Protein AF-A0A813RK26-F1 (afdb_monomer_lite)

Structure (mmCIF, N/CA/C/O backbone):
data_AF-A0A813RK26-F1
#
_entry.id   AF-A0A813RK26-F1
#
loop_
_atom_site.group_PDB
_atom_site.id
_atom_site.type_symbol
_atom_site.label_atom_id
_atom_site.label_alt_id
_atom_site.label_comp_id
_atom_site.label_asym_id
_atom_site.label_entity_id
_atom_site.label_seq_id
_atom_site.pdbx_PDB_ins_code
_atom_site.Cartn_x
_atom_site.Cartn_y
_atom_site.Cartn_z
_atom_site.occupancy
_atom_site.B_iso_or_equiv
_atom_site.auth_seq_id
_atom_site.auth_comp_id
_atom_site.auth_asym_id
_atom_site.auth_atom_id
_atom_site.pdbx_PDB_model_num
ATOM 1 N N . MET A 1 1 ? -16.038 -8.944 14.766 1.00 31.52 1 MET A N 1
ATOM 2 C CA . MET A 1 1 ? -15.655 -8.528 13.399 1.00 31.52 1 MET A CA 1
ATOM 3 C C . MET A 1 1 ? -16.054 -9.678 12.498 1.00 31.52 1 MET A C 1
ATOM 5 O O . MET A 1 1 ? -15.417 -10.718 12.547 1.00 31.52 1 MET A O 1
ATOM 9 N N . THR A 1 2 ? -17.188 -9.559 11.818 1.00 26.36 2 THR A N 1
ATOM 10 C CA . THR A 1 2 ? -17.760 -10.656 11.035 1.00 26.36 2 THR A CA 1
ATOM 11 C C . THR A 1 2 ? -17.598 -10.309 9.564 1.00 26.36 2 THR A C 1
ATOM 13 O O . THR A 1 2 ? -18.401 -9.542 9.035 1.00 26.36 2 THR A O 1
ATOM 16 N N . PHE A 1 3 ? -16.588 -10.872 8.901 1.00 33.47 3 PHE A N 1
ATOM 17 C CA . PHE A 1 3 ? -16.803 -11.269 7.511 1.00 33.47 3 PHE A CA 1
ATOM 18 C C . PHE A 1 3 ? -17.619 -12.560 7.629 1.00 33.47 3 PHE A C 1
ATOM 20 O O . PHE A 1 3 ? -17.115 -13.578 8.075 1.00 33.47 3 PHE A O 1
ATOM 27 N N . ALA A 1 4 ? -18.933 -12.501 7.442 1.00 29.55 4 ALA A N 1
ATOM 28 C CA . ALA A 1 4 ? -19.700 -13.739 7.456 1.00 29.55 4 ALA A CA 1
ATOM 29 C C . ALA A 1 4 ? -19.363 -14.418 6.136 1.00 29.55 4 ALA A C 1
ATOM 31 O O . ALA A 1 4 ? -19.763 -13.915 5.090 1.00 29.55 4 ALA A O 1
ATOM 32 N N . ALA A 1 5 ? -18.597 -15.502 6.178 1.00 33.56 5 ALA A N 1
ATOM 33 C CA . ALA A 1 5 ? -18.759 -16.497 5.148 1.00 33.56 5 ALA A CA 1
ATOM 34 C C . ALA A 1 5 ? -20.072 -17.207 5.443 1.00 33.56 5 ALA A C 1
ATOM 36 O O . ALA A 1 5 ? -20.221 -17.917 6.433 1.00 33.56 5 ALA A O 1
ATOM 37 N N . ASP A 1 6 ? -21.008 -17.053 4.531 1.00 32.16 6 ASP A N 1
ATOM 38 C CA . ASP A 1 6 ? -22.053 -18.030 4.250 1.00 32.16 6 ASP A CA 1
ATOM 39 C C . ASP A 1 6 ? -21.476 -19.341 3.662 1.00 32.16 6 ASP A C 1
ATOM 41 O O . ASP A 1 6 ? -22.154 -20.066 2.940 1.00 32.16 6 ASP A O 1
ATOM 45 N N . GLY A 1 7 ? -20.204 -19.650 3.937 1.00 32.50 7 GLY A N 1
ATOM 46 C CA . GLY A 1 7 ? -19.471 -20.739 3.309 1.00 32.50 7 GLY A CA 1
ATOM 47 C C . GLY A 1 7 ? -19.013 -20.463 1.874 1.00 32.50 7 GLY A C 1
ATOM 48 O O . GLY A 1 7 ? -18.400 -21.355 1.300 1.00 32.50 7 GLY A O 1
ATOM 49 N N . ASN A 1 8 ? -19.239 -19.268 1.301 1.00 29.20 8 ASN A N 1
ATOM 50 C CA . ASN A 1 8 ? -18.882 -18.969 -0.094 1.00 29.20 8 ASN A CA 1
ATOM 51 C C . ASN A 1 8 ? -18.084 -17.668 -0.319 1.00 29.20 8 ASN A C 1
ATOM 53 O O . ASN A 1 8 ? -17.950 -17.231 -1.454 1.00 29.20 8 ASN A O 1
ATOM 57 N N . GLY A 1 9 ? -17.466 -17.072 0.706 1.00 32.19 9 GLY A N 1
ATOM 58 C CA . GLY A 1 9 ? -16.297 -16.193 0.514 1.00 32.19 9 GLY A CA 1
ATOM 59 C C . GLY A 1 9 ? -16.506 -14.814 -0.139 1.00 32.19 9 GLY A C 1
ATOM 60 O O . GLY A 1 9 ? -15.515 -14.178 -0.499 1.00 32.19 9 GLY A O 1
ATOM 61 N N . TYR A 1 10 ? -17.736 -14.299 -0.236 1.00 32.38 10 TYR A N 1
ATOM 62 C CA . TYR A 1 10 ? -18.008 -12.918 -0.666 1.00 32.38 10 TYR A CA 1
ATOM 63 C C . TYR A 1 10 ? -19.039 -12.259 0.247 1.00 32.38 10 TYR A C 1
ATOM 65 O O . TYR A 1 10 ? -20.056 -12.852 0.581 1.00 32.38 10 TYR A O 1
ATOM 73 N N . ALA A 1 11 ? -18.821 -10.996 0.617 1.00 32.50 11 ALA A N 1
ATOM 74 C CA . ALA A 1 11 ? -19.862 -10.208 1.264 1.00 32.50 11 ALA A CA 1
ATOM 75 C C . ALA A 1 11 ? -20.820 -9.641 0.204 1.00 32.50 11 ALA A C 1
ATOM 77 O O . ALA A 1 11 ? -20.554 -8.581 -0.361 1.00 32.50 11 ALA A O 1
ATOM 78 N N . LEU A 1 12 ? -21.948 -10.322 -0.008 1.00 31.33 12 LEU A N 1
ATOM 79 C CA . LEU A 1 12 ? -23.211 -9.721 -0.441 1.00 31.33 12 LEU A CA 1
ATOM 80 C C . LEU A 1 12 ? -24.348 -10.245 0.441 1.00 31.33 12 LEU A C 1
ATOM 82 O O . LEU A 1 12 ? -24.265 -11.315 1.034 1.00 31.33 12 LEU A O 1
ATOM 86 N N . THR A 1 13 ? -25.359 -9.405 0.604 1.00 31.84 13 THR A N 1
ATOM 87 C CA . THR A 1 13 ? -26.482 -9.549 1.528 1.00 31.84 13 THR A CA 1
ATOM 88 C C . THR A 1 13 ? -27.460 -10.662 1.131 1.00 31.84 13 THR A C 1
ATOM 90 O O . THR A 1 13 ? -27.362 -11.262 0.065 1.00 31.84 13 THR A O 1
ATOM 93 N N . ASN A 1 14 ? -28.405 -10.919 2.039 1.00 31.31 14 ASN A N 1
ATOM 94 C CA . ASN A 1 14 ? -29.447 -11.956 2.086 1.00 31.31 14 ASN A CA 1
ATOM 95 C C . ASN A 1 14 ? -30.460 -11.993 0.905 1.00 31.31 14 ASN A C 1
ATOM 97 O O . ASN A 1 14 ? -31.591 -12.432 1.081 1.00 31.31 14 ASN A O 1
ATOM 101 N N . ASP A 1 15 ? -30.118 -11.491 -0.279 1.00 28.14 15 ASP A N 1
ATOM 102 C CA . ASP A 1 15 ? -31.062 -11.275 -1.384 1.00 28.14 15 ASP A CA 1
ATOM 103 C C . ASP A 1 15 ? -30.557 -11.711 -2.771 1.00 28.14 15 ASP A C 1
ATOM 105 O O . ASP A 1 15 ? -31.247 -11.523 -3.770 1.00 28.14 15 ASP A O 1
ATOM 109 N N . GLY A 1 16 ? -29.408 -12.390 -2.844 1.00 30.94 16 GLY A N 1
ATOM 110 C CA . GLY A 1 16 ? -29.117 -13.344 -3.921 1.00 30.94 16 GLY A CA 1
ATOM 111 C C . GLY A 1 16 ? -29.056 -12.809 -5.356 1.00 30.94 16 GLY A C 1
ATOM 112 O O . GLY A 1 16 ? -29.183 -13.624 -6.264 1.00 30.94 16 GLY A O 1
ATOM 113 N N . ASN A 1 17 ? -28.883 -11.500 -5.609 1.00 30.41 17 ASN A N 1
ATOM 114 C CA . ASN A 1 17 ? -29.009 -11.030 -6.996 1.00 30.41 17 ASN A CA 1
ATOM 115 C C . ASN A 1 17 ? -28.190 -9.824 -7.488 1.00 30.41 17 ASN A C 1
ATOM 117 O O . ASN A 1 17 ? -28.540 -9.299 -8.541 1.00 30.41 17 ASN A O 1
ATOM 121 N N . GLN A 1 18 ? -27.097 -9.386 -6.843 1.00 35.84 18 GLN A N 1
ATOM 122 C CA . GLN A 1 18 ? -26.212 -8.358 -7.443 1.00 35.84 18 GLN A CA 1
ATOM 123 C C . GLN A 1 18 ? -24.730 -8.519 -7.070 1.00 35.84 18 GLN A C 1
ATOM 125 O O . GLN A 1 18 ? -24.259 -7.943 -6.096 1.00 35.84 18 GLN A O 1
ATOM 130 N N . LEU A 1 19 ? -23.983 -9.261 -7.897 1.00 38.00 19 LEU A N 1
ATOM 131 C CA . LEU A 1 19 ? -22.515 -9.322 -7.902 1.00 38.00 19 LEU A CA 1
ATOM 132 C C . LEU A 1 19 ? -21.926 -7.930 -8.189 1.00 38.00 19 LEU A C 1
ATOM 134 O O . LEU A 1 19 ? -21.977 -7.466 -9.328 1.00 38.00 19 LEU A O 1
ATOM 138 N N . ILE A 1 20 ? -21.324 -7.262 -7.199 1.00 37.88 20 ILE A N 1
ATOM 139 C CA . ILE A 1 20 ? -20.501 -6.079 -7.489 1.00 37.88 20 ILE A CA 1
ATOM 140 C C . ILE A 1 20 ? -19.102 -6.553 -7.886 1.00 37.88 20 ILE A C 1
ATOM 142 O O . ILE A 1 20 ? -18.242 -6.858 -7.063 1.00 37.88 20 ILE A O 1
ATOM 146 N N . ARG A 1 21 ? -18.948 -6.631 -9.204 1.00 34.62 21 ARG A N 1
ATOM 147 C CA . ARG A 1 21 ? -17.736 -6.803 -10.002 1.00 34.62 21 ARG A CA 1
ATOM 148 C C . ARG A 1 21 ? -16.606 -5.856 -9.564 1.00 34.62 21 ARG A C 1
ATOM 150 O O . ARG A 1 21 ? -16.805 -4.646 -9.557 1.00 34.62 21 ARG A O 1
ATOM 157 N N . PHE A 1 22 ? -15.403 -6.394 -9.357 1.00 37.25 22 PHE A N 1
ATOM 158 C CA . PHE A 1 22 ? -14.162 -5.687 -9.690 1.00 37.25 22 PHE A CA 1
ATOM 159 C C . PHE A 1 22 ? -13.435 -6.536 -10.726 1.00 37.25 22 PHE A C 1
ATOM 161 O O . PHE A 1 22 ? -12.927 -7.610 -10.430 1.00 37.25 22 PHE A O 1
ATOM 168 N N . THR A 1 23 ? -13.467 -6.095 -11.976 1.00 31.16 23 THR A N 1
ATOM 169 C CA . THR A 1 23 ? -12.521 -6.558 -12.991 1.00 31.16 23 THR A CA 1
ATOM 170 C C . THR A 1 23 ? -11.892 -5.325 -13.582 1.00 31.16 23 THR A C 1
ATOM 172 O O . THR A 1 23 ? -12.653 -4.476 -14.044 1.00 31.16 23 THR A O 1
ATOM 175 N N . THR A 1 24 ? -10.573 -5.338 -13.734 1.00 36.06 24 THR A N 1
ATOM 176 C CA . THR A 1 24 ? -9.956 -5.001 -15.023 1.00 36.06 24 THR A CA 1
ATOM 177 C C . THR A 1 24 ? -8.677 -5.826 -15.222 1.00 36.06 24 THR A C 1
ATOM 179 O O . THR A 1 24 ? -7.576 -5.353 -14.972 1.00 36.06 24 THR A O 1
ATOM 182 N N . GLY A 1 25 ? -8.859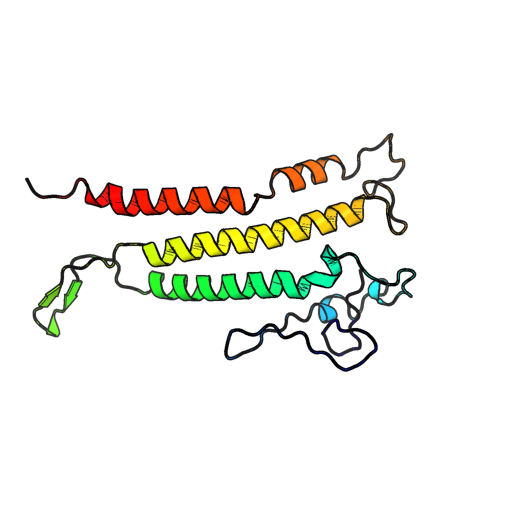 -7.080 -15.657 1.00 42.66 25 GLY A N 1
ATOM 183 C CA . GLY A 1 25 ? -7.837 -8.045 -16.087 1.00 42.66 25 GLY A CA 1
ATOM 184 C C . GLY A 1 25 ? -8.487 -9.404 -16.408 1.00 42.66 25 GLY A C 1
ATOM 185 O O . GLY A 1 25 ? -9.596 -9.657 -15.934 1.00 42.66 25 GLY A O 1
ATOM 186 N N . ASP A 1 26 ? -7.831 -10.266 -17.197 1.00 42.31 26 ASP A N 1
ATOM 187 C CA . ASP A 1 26 ? -8.387 -11.565 -17.644 1.00 42.31 26 ASP A CA 1
ATOM 188 C C . ASP A 1 26 ? -8.695 -12.545 -16.492 1.00 42.31 26 ASP A C 1
ATOM 190 O O . ASP A 1 26 ? -9.480 -13.474 -16.667 1.00 42.31 26 ASP A O 1
ATOM 194 N N . ASN A 1 27 ? -8.135 -12.317 -15.295 1.00 42.47 27 ASN A N 1
ATOM 195 C CA . ASN A 1 27 ? -8.350 -13.148 -14.110 1.00 42.47 27 ASN A CA 1
ATOM 196 C C . ASN A 1 27 ? -8.881 -12.314 -12.929 1.00 42.47 27 ASN A C 1
ATOM 198 O O . ASN A 1 27 ? -8.128 -11.514 -12.368 1.00 42.47 27 ASN A O 1
ATOM 202 N N . PRO A 1 28 ? -10.143 -12.496 -12.495 1.00 49.25 28 PRO A N 1
ATOM 203 C CA . PRO A 1 28 ? -10.650 -11.851 -11.290 1.00 49.25 28 PRO A CA 1
ATOM 204 C C . PRO A 1 28 ? -9.961 -12.446 -10.055 1.00 49.25 28 PRO A C 1
ATOM 206 O O . PRO A 1 28 ? -10.184 -13.606 -9.709 1.00 49.25 28 PRO A O 1
ATOM 209 N N . VAL A 1 29 ? -9.128 -11.660 -9.366 1.00 45.88 29 VAL A N 1
ATOM 210 C CA . VAL A 1 29 ? -8.562 -12.083 -8.079 1.00 45.88 29 VAL A CA 1
ATOM 211 C C . VAL A 1 29 ? -9.511 -11.691 -6.964 1.00 45.88 29 VAL A C 1
ATOM 213 O O . VAL A 1 29 ? -9.707 -10.517 -6.657 1.00 45.88 29 VAL A O 1
ATOM 216 N N . VAL A 1 30 ? -10.079 -12.704 -6.325 1.00 50.06 30 VAL A N 1
ATOM 217 C CA . VAL A 1 30 ? -10.972 -12.522 -5.192 1.00 50.06 30 VAL A CA 1
ATOM 218 C C . VAL A 1 30 ? -10.190 -12.748 -3.917 1.00 50.06 30 VAL A C 1
ATOM 220 O O . VAL A 1 30 ? -9.777 -13.864 -3.602 1.00 50.06 30 VAL A O 1
ATOM 223 N N . THR A 1 31 ? -10.054 -11.689 -3.129 1.00 49.94 31 THR A N 1
ATOM 224 C CA . THR A 1 31 ? -9.568 -11.810 -1.758 1.00 49.94 31 THR A CA 1
ATOM 225 C C . THR A 1 31 ? -10.691 -12.357 -0.877 1.00 49.94 31 THR A C 1
ATOM 227 O O . THR A 1 31 ? -11.557 -11.607 -0.422 1.00 49.94 31 THR A O 1
ATOM 230 N N . ASN A 1 32 ? -10.680 -13.669 -0.620 1.00 56.47 32 ASN A N 1
ATOM 231 C CA . ASN A 1 32 ? -11.597 -14.300 0.330 1.00 56.47 32 ASN A CA 1
ATOM 232 C C . ASN A 1 32 ? -11.177 -13.966 1.771 1.00 56.47 32 ASN A C 1
ATOM 234 O O . ASN A 1 32 ? -10.446 -14.710 2.424 1.00 56.47 32 ASN A O 1
ATOM 238 N N . LEU A 1 33 ? -11.663 -12.832 2.276 1.00 60.72 33 LEU A N 1
ATOM 239 C CA . LEU A 1 33 ? -11.512 -12.460 3.685 1.00 60.72 33 LEU A CA 1
ATOM 240 C C . LEU A 1 33 ? -12.396 -13.302 4.618 1.00 60.72 33 LEU A C 1
ATOM 242 O O . LEU A 1 33 ? -12.148 -13.314 5.821 1.00 60.72 33 LEU A O 1
ATOM 246 N N . GLY A 1 34 ? -13.396 -14.010 4.077 1.00 60.91 34 GLY A N 1
ATOM 247 C CA . GLY A 1 34 ? -14.239 -14.948 4.821 1.00 60.91 34 GLY A CA 1
ATOM 248 C C . GLY A 1 34 ? -13.403 -16.035 5.487 1.00 60.91 34 GLY A C 1
ATOM 249 O O . GLY A 1 34 ? -13.472 -16.183 6.702 1.00 60.91 34 GLY A O 1
ATOM 250 N N . ALA A 1 35 ? -12.473 -16.644 4.743 1.00 62.44 35 ALA A N 1
ATOM 251 C CA . ALA A 1 35 ? -11.585 -17.699 5.244 1.00 62.44 35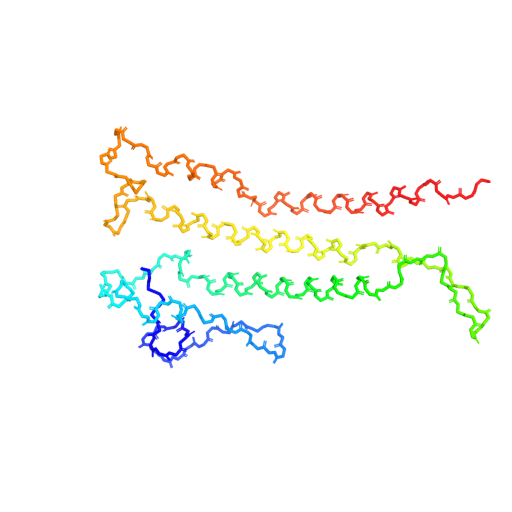 ALA A CA 1
ATOM 252 C C . ALA A 1 35 ? -10.846 -17.342 6.552 1.00 62.44 35 ALA A C 1
ATOM 254 O O . ALA A 1 35 ? -10.568 -18.215 7.374 1.00 62.44 35 ALA A O 1
ATOM 255 N N . LEU A 1 36 ? -10.549 -16.055 6.777 1.00 63.41 36 LEU A N 1
ATOM 256 C CA . LEU A 1 36 ? -9.874 -15.575 7.989 1.00 63.41 36 LEU A CA 1
ATOM 257 C C . LEU A 1 36 ? -10.770 -15.589 9.237 1.00 63.41 36 LEU A C 1
ATOM 259 O O . LEU A 1 36 ? -10.275 -15.493 10.359 1.00 63.41 36 LEU A O 1
ATOM 263 N N . VAL A 1 37 ? -12.084 -15.681 9.062 1.00 68.25 37 VAL A N 1
ATOM 264 C CA . VAL A 1 37 ? -13.079 -15.587 10.135 1.00 68.25 37 VAL A CA 1
ATOM 265 C C . VAL A 1 37 ? -14.136 -16.692 10.100 1.00 68.25 37 VAL A C 1
ATOM 267 O O . VAL A 1 37 ? -14.966 -16.731 11.006 1.00 68.25 37 VAL A O 1
ATOM 270 N N . ASP A 1 38 ? -14.058 -17.633 9.155 1.00 68.06 38 ASP A N 1
ATOM 271 C CA . ASP A 1 38 ? -14.939 -18.811 9.037 1.00 68.06 38 ASP A CA 1
ATOM 272 C C . ASP A 1 38 ? -15.090 -19.597 10.347 1.00 68.06 38 ASP A C 1
ATOM 274 O O . ASP A 1 38 ? -16.132 -20.184 10.622 1.00 68.06 38 ASP A O 1
ATOM 278 N N . ARG A 1 39 ? -14.047 -19.605 11.186 1.00 73.75 39 ARG A N 1
ATOM 279 C CA . ARG A 1 39 ? -14.018 -20.321 12.475 1.00 73.75 39 ARG A CA 1
ATOM 280 C C . ARG A 1 39 ? -14.120 -19.400 13.688 1.00 73.75 39 ARG A C 1
ATOM 282 O O . ARG A 1 39 ? -13.861 -19.822 14.814 1.00 73.75 39 ARG A O 1
ATOM 289 N N . SER A 1 40 ? -14.447 -18.129 13.479 1.00 73.50 40 SER A N 1
ATOM 290 C CA . SER A 1 40 ? -14.498 -17.147 14.555 1.00 73.50 40 SER A CA 1
ATOM 291 C C . SER A 1 40 ? -15.839 -17.208 15.277 1.00 73.50 40 SER A C 1
ATOM 293 O O . SER A 1 40 ? -16.881 -16.827 14.741 1.00 73.50 40 SER A O 1
ATOM 295 N N . SER A 1 41 ? -15.804 -17.609 16.548 1.00 77.31 41 SER A N 1
ATOM 296 C CA . SER A 1 41 ? -16.972 -17.563 17.435 1.00 77.31 41 SER A CA 1
ATOM 297 C C . SER A 1 41 ? -17.519 -16.144 17.607 1.00 77.31 41 SER A C 1
ATOM 299 O O . SER A 1 41 ? -18.716 -15.979 17.802 1.00 77.31 41 SER A O 1
ATOM 301 N N . ILE A 1 42 ? -16.669 -15.119 17.482 1.00 77.56 42 ILE A N 1
ATOM 302 C CA . ILE A 1 42 ? -17.058 -13.701 17.511 1.00 77.56 42 ILE A CA 1
ATOM 303 C C . ILE A 1 42 ? -17.768 -13.315 16.212 1.00 77.56 42 ILE A C 1
ATOM 305 O O . ILE A 1 42 ? -18.703 -12.518 16.228 1.00 77.56 42 ILE A O 1
ATOM 309 N N . ALA A 1 43 ? -17.318 -13.853 15.077 1.00 70.94 43 ALA A N 1
ATOM 310 C CA . ALA A 1 43 ? -17.945 -13.590 13.791 1.00 70.94 43 ALA A CA 1
ATOM 311 C C . ALA A 1 43 ? -19.355 -14.203 13.724 1.00 70.94 43 ALA A C 1
ATOM 313 O O . ALA A 1 43 ? -20.272 -13.554 13.231 1.00 70.94 43 ALA A O 1
ATOM 314 N N . ALA A 1 44 ? -19.534 -15.399 14.290 1.00 72.06 44 ALA A N 1
ATOM 315 C CA . ALA A 1 44 ? -20.798 -16.136 14.302 1.00 72.06 44 ALA A CA 1
ATOM 316 C C . ALA A 1 44 ? -21.883 -15.561 15.241 1.00 72.06 44 ALA A C 1
ATOM 318 O O . ALA A 1 44 ? -23.013 -16.046 15.235 1.00 72.06 44 ALA A O 1
ATOM 319 N N . GLN A 1 45 ? -21.572 -14.551 16.063 1.00 73.94 45 GLN A N 1
ATOM 320 C CA . GLN A 1 45 ? -22.548 -13.948 16.976 1.00 73.94 45 GLN A CA 1
ATOM 321 C C . GLN A 1 45 ? -23.667 -13.214 16.227 1.00 73.94 45 GLN A C 1
ATOM 323 O O . GLN A 1 45 ? -23.444 -12.576 15.195 1.00 73.94 45 GLN A O 1
ATOM 328 N N . GLN A 1 46 ? -24.877 -13.250 16.792 1.00 74.75 46 GLN A N 1
ATOM 329 C CA . GLN A 1 46 ? -26.021 -12.528 16.247 1.00 74.75 46 GLN A CA 1
ATOM 330 C C . GLN A 1 46 ? -25.755 -11.017 16.264 1.00 74.75 46 GLN A C 1
ATOM 332 O O . GLN A 1 46 ? -25.463 -10.423 17.305 1.00 74.75 46 GLN A O 1
ATOM 337 N N . LYS A 1 47 ? -25.860 -10.382 15.093 1.00 70.31 47 LYS A N 1
ATOM 338 C CA . LYS A 1 47 ? -25.637 -8.942 14.959 1.00 70.31 47 LYS A CA 1
ATOM 339 C C . LYS A 1 47 ? -26.806 -8.166 15.567 1.00 70.31 47 LYS A C 1
ATOM 341 O O . LYS A 1 47 ? -27.960 -8.407 15.233 1.00 70.31 47 LYS A O 1
ATOM 346 N N . GLN A 1 48 ? -26.486 -7.185 16.408 1.00 74.88 48 GLN A N 1
ATOM 347 C CA . GLN A 1 48 ? -27.459 -6.201 16.903 1.00 74.88 48 GLN A CA 1
ATOM 348 C C . GLN A 1 48 ? -27.668 -5.033 15.927 1.00 74.88 48 GLN A C 1
ATOM 350 O O . GLN A 1 48 ? -28.665 -4.327 16.007 1.00 74.88 48 GLN A O 1
ATOM 355 N N . GLN A 1 49 ? -26.706 -4.798 15.032 1.00 72.38 49 GLN A N 1
ATOM 356 C CA . GLN A 1 49 ? -26.695 -3.663 14.110 1.00 72.38 49 GLN A CA 1
ATOM 357 C C . GLN A 1 49 ? -27.067 -4.120 12.700 1.00 72.38 49 GLN A C 1
ATOM 359 O O . GLN A 1 49 ? -26.589 -5.158 12.244 1.00 72.38 49 GLN A O 1
ATOM 364 N N . VAL A 1 50 ? -27.870 -3.313 12.002 1.00 73.31 50 VAL A N 1
ATOM 365 C CA . VAL A 1 50 ? -28.345 -3.616 10.640 1.00 73.31 50 VAL A CA 1
ATOM 366 C C . VAL A 1 50 ? -27.196 -3.594 9.627 1.00 73.31 50 VAL A C 1
ATOM 368 O O . VAL A 1 50 ? -27.156 -4.421 8.720 1.00 73.31 50 VAL A O 1
ATOM 371 N N . GLN A 1 51 ? -26.244 -2.667 9.778 1.00 68.69 51 GLN A N 1
ATOM 372 C CA . GLN A 1 51 ? -25.098 -2.531 8.877 1.00 68.69 51 GLN A CA 1
ATOM 373 C C . GLN A 1 51 ? -23.792 -2.280 9.635 1.00 68.69 51 GLN A C 1
ATOM 375 O O . GLN A 1 51 ? -23.757 -1.669 10.708 1.00 68.69 51 GLN A O 1
ATOM 380 N N . ASP A 1 52 ? -22.689 -2.742 9.050 1.00 77.06 52 ASP A N 1
ATOM 381 C CA . ASP A 1 52 ? -21.340 -2.435 9.516 1.00 77.06 52 ASP A CA 1
ATOM 382 C C . ASP A 1 52 ? -20.851 -1.088 8.958 1.00 77.06 52 ASP A C 1
ATOM 384 O O . ASP A 1 52 ? -21.287 -0.679 7.875 1.00 77.06 52 ASP A O 1
ATOM 388 N N . PRO A 1 53 ? -19.948 -0.377 9.666 1.00 77.06 53 PRO A N 1
ATOM 389 C CA . PRO A 1 53 ? -19.428 0.895 9.189 1.00 77.06 53 PRO A CA 1
ATOM 390 C C . PRO A 1 53 ? -18.678 0.704 7.869 1.00 77.06 53 PRO A C 1
ATOM 392 O O . PRO A 1 53 ? -18.088 -0.351 7.618 1.00 77.06 53 PRO A O 1
ATOM 395 N N . TYR A 1 54 ? -18.655 1.752 7.045 1.00 79.69 54 TYR A N 1
ATOM 396 C CA . TYR A 1 54 ? -18.042 1.731 5.713 1.00 79.69 54 TYR A CA 1
ATOM 397 C C . TYR A 1 54 ? -16.615 1.160 5.712 1.00 79.69 54 TYR A C 1
ATOM 399 O O . TYR A 1 54 ? -16.299 0.296 4.902 1.00 79.69 54 TYR A O 1
ATOM 407 N N . SER A 1 55 ? -15.778 1.564 6.673 1.00 82.94 55 SER A N 1
ATOM 408 C CA . SER A 1 55 ? -14.377 1.131 6.780 1.00 82.94 55 SER A CA 1
ATOM 409 C C . SER A 1 55 ? -14.186 -0.381 6.991 1.00 82.94 55 SER A C 1
ATOM 411 O O . SER A 1 55 ? -13.081 -0.885 6.780 1.00 82.94 55 SER A O 1
ATOM 413 N N . PHE A 1 56 ? -15.249 -1.099 7.371 1.00 79.44 56 PHE A N 1
ATOM 414 C CA . PHE A 1 56 ? -15.298 -2.561 7.468 1.00 79.44 56 PHE A CA 1
ATOM 415 C C . PHE A 1 56 ? -16.004 -3.196 6.270 1.00 79.44 56 PHE A C 1
ATOM 417 O O . PHE A 1 56 ? -15.499 -4.159 5.700 1.00 79.44 56 PHE A O 1
ATOM 424 N N . ARG A 1 57 ? -17.158 -2.652 5.866 1.00 77.25 57 ARG A N 1
ATOM 425 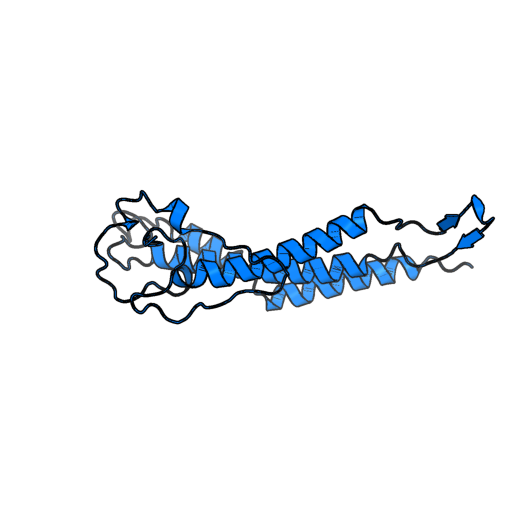C CA . ARG A 1 57 ? -17.952 -3.204 4.757 1.00 77.25 57 ARG A CA 1
ATOM 426 C C . ARG A 1 57 ? -17.233 -3.093 3.415 1.00 77.25 57 ARG A C 1
ATOM 428 O O . ARG A 1 57 ? -17.373 -3.976 2.580 1.00 77.25 57 ARG A O 1
ATOM 435 N N . CYS A 1 58 ? -16.460 -2.025 3.236 1.00 77.31 58 CYS A N 1
ATOM 436 C CA . CYS A 1 58 ? -15.794 -1.700 1.981 1.00 77.31 58 CYS A CA 1
ATOM 437 C C . CYS A 1 58 ? -14.322 -2.138 1.931 1.00 77.31 58 CYS A C 1
ATOM 439 O O . CYS A 1 58 ? -13.567 -1.658 1.088 1.00 77.31 58 CYS A O 1
ATOM 441 N N . ILE A 1 59 ? -13.895 -3.041 2.827 1.00 77.69 59 ILE A N 1
ATOM 442 C CA . ILE A 1 59 ? -12.535 -3.597 2.799 1.00 77.69 59 ILE A CA 1
ATOM 443 C C . ILE A 1 59 ? -12.247 -4.262 1.444 1.00 77.69 59 ILE A C 1
ATOM 445 O O . ILE A 1 59 ? -11.249 -3.867 0.842 1.00 77.69 59 ILE A O 1
ATOM 449 N N . PRO A 1 60 ? -13.084 -5.185 0.919 1.00 73.50 60 PRO A N 1
ATOM 450 C CA . PRO A 1 60 ? -12.804 -5.827 -0.367 1.00 73.50 60 PRO A CA 1
ATOM 451 C C . PRO A 1 60 ? -12.678 -4.828 -1.522 1.00 73.50 60 PRO A C 1
ATOM 453 O O . PRO A 1 60 ? -11.768 -4.944 -2.330 1.00 73.50 60 PRO A O 1
ATOM 456 N N . GLN A 1 61 ? -13.549 -3.817 -1.556 1.00 73.88 61 GLN A N 1
ATOM 457 C CA . GLN A 1 61 ? -13.602 -2.781 -2.587 1.00 73.88 61 GLN A CA 1
ATOM 458 C C . GLN A 1 61 ? -12.306 -1.959 -2.603 1.00 73.88 61 GLN A C 1
ATOM 460 O O . GLN A 1 61 ? -11.672 -1.812 -3.642 1.00 73.88 61 GLN A O 1
ATOM 465 N N . VAL A 1 62 ? -11.897 -1.441 -1.439 1.00 80.56 62 VAL A N 1
ATOM 466 C CA . VAL A 1 62 ? -10.716 -0.572 -1.336 1.00 80.56 62 VAL A CA 1
ATOM 467 C C . VAL A 1 62 ? -9.422 -1.373 -1.480 1.00 80.56 62 VAL A C 1
ATOM 469 O O . VAL A 1 62 ? -8.525 -0.954 -2.199 1.00 80.56 62 VAL A O 1
ATOM 472 N N . HIS A 1 63 ? -9.326 -2.549 -0.853 1.00 82.31 63 HIS A N 1
ATOM 473 C CA . HIS A 1 63 ? -8.102 -3.357 -0.925 1.00 82.31 63 HIS A CA 1
ATOM 474 C C . HIS A 1 63 ? -7.942 -4.024 -2.290 1.00 82.31 63 HIS A C 1
ATOM 476 O O . HIS A 1 63 ? -6.815 -4.160 -2.752 1.00 82.31 63 HIS A O 1
ATOM 482 N N . GLY A 1 64 ? -9.044 -4.410 -2.941 1.00 76.88 64 GLY A N 1
ATOM 483 C CA . GLY A 1 64 ? -9.036 -4.932 -4.306 1.00 76.88 64 GLY A CA 1
ATOM 484 C C . GLY A 1 64 ? -8.493 -3.902 -5.291 1.00 76.88 64 GLY A C 1
ATOM 485 O O . GLY A 1 64 ? -7.504 -4.174 -5.960 1.00 76.88 64 GLY A O 1
ATOM 486 N N . ALA A 1 65 ? -9.043 -2.683 -5.285 1.00 79.31 65 ALA A N 1
ATOM 487 C CA . ALA A 1 65 ? -8.552 -1.608 -6.146 1.00 79.31 65 ALA A CA 1
ATOM 488 C C . ALA A 1 65 ? -7.063 -1.288 -5.904 1.00 79.31 65 ALA A C 1
ATOM 490 O O . ALA A 1 65 ? -6.295 -1.173 -6.855 1.00 79.31 65 ALA A O 1
ATOM 491 N N . SER A 1 66 ? -6.618 -1.197 -4.643 1.00 85.31 66 SER A N 1
ATOM 492 C CA . SER A 1 66 ? -5.196 -0.967 -4.339 1.00 85.31 66 SER A CA 1
ATOM 493 C C . SER A 1 66 ? -4.296 -2.134 -4.762 1.00 85.31 66 SER A C 1
ATOM 495 O O . SER A 1 66 ? -3.152 -1.910 -5.158 1.00 85.31 66 SER A O 1
ATOM 497 N N . LYS A 1 67 ? -4.792 -3.375 -4.692 1.00 82.75 67 LYS A N 1
ATOM 498 C CA . LYS A 1 67 ? -4.071 -4.563 -5.159 1.00 82.75 67 LYS A CA 1
ATOM 499 C C . LYS A 1 67 ? -3.899 -4.549 -6.678 1.00 82.75 67 LYS A C 1
ATOM 501 O O . LYS A 1 67 ? -2.805 -4.853 -7.141 1.00 82.75 67 LYS A O 1
ATOM 506 N N . ASP A 1 68 ? -4.922 -4.152 -7.431 1.00 81.62 68 ASP A N 1
ATOM 507 C CA . ASP A 1 68 ? -4.833 -4.037 -8.893 1.00 81.62 68 ASP A CA 1
ATOM 508 C C . ASP A 1 68 ? -3.754 -3.023 -9.300 1.00 81.62 68 ASP A C 1
ATOM 510 O O . ASP A 1 68 ? -2.933 -3.290 -10.181 1.00 81.62 68 ASP A O 1
ATOM 514 N N . VAL A 1 69 ? -3.697 -1.880 -8.603 1.00 87.19 69 VAL A N 1
ATOM 515 C CA . VAL A 1 69 ? -2.618 -0.900 -8.788 1.00 87.19 69 VAL A CA 1
ATOM 516 C C . VAL A 1 69 ? -1.266 -1.532 -8.480 1.00 87.19 69 VAL A C 1
ATOM 5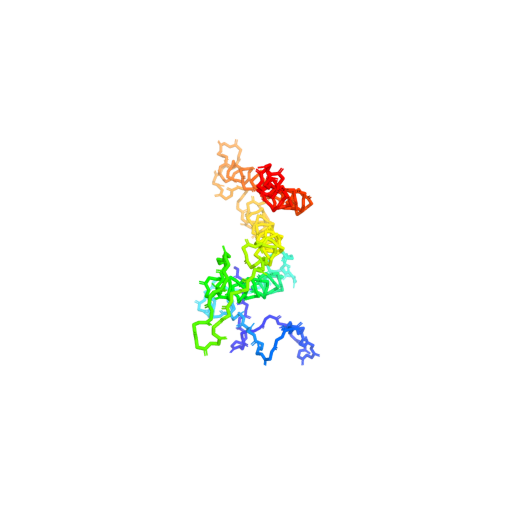18 O O . VAL A 1 69 ? -0.357 -1.451 -9.300 1.00 87.19 69 VAL A O 1
ATOM 521 N N . PHE A 1 70 ? -1.124 -2.206 -7.339 1.00 88.38 70 PHE A N 1
ATOM 522 C CA . PHE A 1 70 ? 0.126 -2.870 -6.977 1.00 88.38 70 PHE A CA 1
ATOM 523 C C . PHE A 1 70 ? 0.589 -3.880 -8.040 1.00 88.38 70 PHE A C 1
ATOM 525 O O . PHE A 1 70 ? 1.757 -3.866 -8.417 1.00 88.38 70 PHE A O 1
ATOM 532 N N . GLU A 1 71 ? -0.306 -4.722 -8.561 1.00 87.81 71 GLU A N 1
ATOM 533 C CA . GLU A 1 71 ? 0.023 -5.704 -9.602 1.00 87.81 71 GLU A CA 1
ATOM 534 C C . GLU A 1 71 ? 0.434 -5.032 -10.916 1.00 87.81 71 GLU A C 1
ATOM 536 O O . GLU A 1 71 ? 1.389 -5.462 -11.567 1.00 87.81 71 GLU A O 1
ATOM 541 N N . ASN A 1 72 ? -0.238 -3.946 -11.299 1.00 89.19 72 ASN A N 1
ATOM 542 C CA . ASN A 1 72 ? 0.150 -3.151 -12.458 1.00 89.19 72 ASN A CA 1
ATOM 543 C C . ASN A 1 72 ? 1.562 -2.558 -12.297 1.00 89.19 72 ASN A C 1
ATOM 545 O O . ASN A 1 72 ? 2.399 -2.728 -13.187 1.00 89.19 72 ASN A O 1
ATOM 549 N N . VAL A 1 73 ? 1.848 -1.937 -11.151 1.00 93.06 73 VAL A N 1
ATOM 550 C CA . VAL A 1 73 ? 3.162 -1.348 -10.856 1.00 93.06 73 VAL A CA 1
ATOM 551 C C . VAL A 1 73 ? 4.244 -2.418 -10.778 1.00 93.06 73 VAL A C 1
ATOM 553 O O . VAL A 1 73 ? 5.319 -2.228 -11.341 1.00 93.06 73 VAL A O 1
ATOM 556 N N . LEU A 1 74 ? 3.957 -3.570 -10.169 1.00 94.88 74 LEU A N 1
ATOM 557 C CA . LEU A 1 74 ? 4.871 -4.710 -10.127 1.00 94.88 74 LEU A CA 1
ATOM 558 C C . LEU A 1 74 ? 5.233 -5.183 -11.538 1.00 94.88 74 LEU A C 1
ATOM 560 O O . LEU A 1 74 ? 6.404 -5.410 -11.825 1.00 94.88 74 LEU A O 1
ATOM 564 N N . ASN A 1 75 ? 4.257 -5.283 -12.441 1.00 94.94 75 ASN A N 1
ATOM 565 C CA . ASN A 1 75 ? 4.514 -5.672 -13.826 1.00 94.94 75 ASN A CA 1
ATOM 566 C C . ASN A 1 75 ? 5.403 -4.663 -14.565 1.00 94.94 75 ASN A C 1
ATOM 568 O O . ASN A 1 75 ? 6.232 -5.064 -15.376 1.00 94.94 75 ASN A O 1
ATOM 572 N N . VAL A 1 76 ? 5.240 -3.361 -14.320 1.00 93.50 76 VAL A N 1
ATOM 573 C CA . VAL A 1 76 ? 6.129 -2.338 -14.897 1.00 93.50 76 VAL A CA 1
ATOM 574 C C . VAL A 1 76 ? 7.519 -2.430 -14.288 1.00 93.50 76 VAL A C 1
ATOM 576 O O . VAL A 1 76 ? 8.495 -2.495 -15.026 1.00 93.50 76 VAL A O 1
ATOM 579 N N . PHE A 1 77 ? 7.612 -2.551 -12.967 1.00 93.62 77 PHE A N 1
ATOM 580 C CA . PHE A 1 77 ? 8.879 -2.712 -12.263 1.00 93.62 77 PHE A CA 1
ATOM 581 C C . PHE A 1 77 ? 9.671 -3.927 -12.764 1.00 93.62 77 PHE A C 1
ATOM 583 O O . PHE A 1 77 ? 10.863 -3.825 -13.036 1.00 93.62 77 PHE A O 1
ATOM 590 N N . LEU A 1 78 ? 8.998 -5.066 -12.951 1.00 96.50 78 LEU A N 1
ATOM 591 C CA . LEU A 1 78 ? 9.603 -6.285 -13.486 1.00 96.50 78 LEU A CA 1
ATOM 592 C C . LEU A 1 78 ? 10.048 -6.141 -14.944 1.00 96.50 78 LEU A C 1
ATOM 594 O O . LEU A 1 78 ? 11.014 -6.785 -15.335 1.00 96.50 78 LEU A O 1
ATOM 598 N N . ARG A 1 79 ? 9.381 -5.324 -15.764 1.00 94.81 79 ARG A N 1
ATOM 599 C CA . ARG A 1 79 ? 9.860 -5.045 -17.127 1.00 94.81 79 ARG A CA 1
ATOM 600 C C . ARG A 1 79 ? 11.107 -4.173 -17.101 1.00 94.81 79 ARG A C 1
ATOM 602 O O . ARG A 1 79 ? 12.072 -4.495 -17.778 1.00 94.81 79 ARG A O 1
ATOM 609 N N . GLU A 1 80 ? 11.095 -3.127 -16.284 1.00 93.56 80 GLU A N 1
ATOM 610 C CA . GLU A 1 80 ? 12.181 -2.148 -16.206 1.00 93.56 80 GLU A CA 1
ATOM 611 C C . GLU A 1 80 ? 13.458 -2.743 -15.606 1.00 93.56 80 GLU A C 1
ATOM 613 O O . GLU A 1 80 ? 14.540 -2.517 -16.129 1.00 93.56 80 GLU A O 1
ATOM 618 N N . ILE A 1 81 ? 13.361 -3.587 -14.572 1.00 93.50 81 ILE A N 1
ATOM 619 C CA . ILE A 1 81 ? 14.547 -4.258 -14.008 1.00 93.50 81 ILE A CA 1
ATOM 620 C C . ILE A 1 81 ? 15.192 -5.258 -14.985 1.00 93.50 81 ILE A C 1
ATOM 622 O O . ILE A 1 81 ? 16.350 -5.626 -14.815 1.00 93.50 81 ILE A O 1
ATOM 626 N N . ASN A 1 82 ? 14.440 -5.711 -15.993 1.00 95.25 82 ASN A N 1
ATOM 627 C CA . ASN A 1 82 ? 14.907 -6.627 -17.032 1.00 95.25 82 ASN A CA 1
ATOM 628 C C . ASN A 1 82 ? 15.152 -5.919 -18.380 1.00 95.25 82 ASN A C 1
ATOM 630 O O . ASN A 1 82 ? 15.392 -6.601 -19.378 1.00 95.25 82 ASN A O 1
ATOM 634 N N . SER A 1 83 ? 15.062 -4.586 -18.448 1.00 91.81 83 SER A N 1
ATOM 635 C CA . SER A 1 83 ? 15.308 -3.827 -19.676 1.00 91.81 83 SER A CA 1
ATOM 636 C C . SER A 1 83 ? 16.773 -3.391 -19.785 1.00 91.81 83 SER A C 1
ATOM 638 O O . SER A 1 83 ? 17.513 -3.337 -18.802 1.00 91.81 83 SER A O 1
ATOM 640 N N . VAL A 1 84 ? 17.214 -3.088 -21.009 1.00 90.12 84 VAL A N 1
ATOM 641 C CA . VAL A 1 84 ? 18.518 -2.457 -21.242 1.00 90.12 84 VAL A CA 1
ATOM 642 C C . VAL A 1 84 ? 18.337 -0.949 -21.112 1.00 90.12 84 VAL A C 1
ATOM 644 O O . VAL A 1 84 ? 17.861 -0.295 -22.043 1.00 90.12 84 VAL A O 1
ATOM 647 N N . THR A 1 85 ? 18.695 -0.412 -19.946 1.00 86.06 85 THR A N 1
ATOM 648 C CA . THR A 1 85 ? 18.603 1.023 -19.626 1.00 86.06 85 THR A CA 1
ATOM 649 C C . THR A 1 85 ? 19.895 1.793 -19.905 1.00 86.06 85 THR A C 1
ATOM 651 O O . THR A 1 85 ? 19.964 2.981 -19.608 1.00 86.06 85 THR A O 1
ATOM 654 N N . ASP A 1 86 ? 20.932 1.131 -20.419 1.00 83.94 86 ASP A N 1
ATOM 655 C CA . ASP A 1 86 ? 22.211 1.763 -20.755 1.00 83.94 86 ASP A CA 1
ATOM 656 C C . ASP A 1 86 ? 22.127 2.544 -22.081 1.00 83.94 86 ASP A C 1
ATOM 658 O O . ASP A 1 86 ? 21.150 2.444 -22.832 1.00 83.94 86 ASP A O 1
ATOM 662 N N . ASN A 1 87 ? 23.143 3.358 -22.359 1.00 85.44 87 ASN A N 1
ATOM 663 C CA . ASN A 1 87 ? 23.288 4.088 -23.609 1.00 85.44 87 ASN A CA 1
ATOM 664 C C . ASN A 1 87 ? 24.775 4.386 -23.910 1.00 85.44 87 ASN A C 1
ATOM 666 O O . ASN A 1 87 ? 25.441 4.986 -23.063 1.00 85.44 87 ASN A O 1
ATOM 670 N N . PRO A 1 88 ? 25.297 4.078 -25.119 1.00 89.00 88 PRO A N 1
ATOM 671 C CA . PRO A 1 88 ? 24.598 3.540 -26.289 1.00 89.00 88 PRO A CA 1
ATOM 672 C C . PRO A 1 88 ? 24.381 2.024 -26.236 1.00 89.00 88 PRO A C 1
ATOM 674 O O . PRO A 1 88 ? 25.151 1.287 -25.626 1.00 89.00 88 PRO A O 1
ATOM 677 N N . ASN A 1 89 ? 23.363 1.551 -26.951 1.00 89.31 89 ASN A N 1
ATOM 678 C CA . ASN A 1 89 ? 23.126 0.126 -27.155 1.00 89.31 89 ASN A CA 1
ATOM 679 C C . ASN A 1 89 ? 23.995 -0.394 -28.304 1.00 89.31 89 ASN A C 1
ATOM 681 O O . ASN A 1 89 ? 24.026 0.201 -29.383 1.00 89.31 89 ASN A O 1
ATOM 685 N N . ILE A 1 90 ? 24.678 -1.515 -28.078 1.00 91.38 90 ILE A N 1
ATOM 686 C CA . ILE A 1 90 ? 25.571 -2.151 -29.052 1.00 91.38 90 ILE A CA 1
ATOM 687 C C . ILE A 1 90 ? 24.913 -3.444 -29.545 1.00 91.38 90 ILE A C 1
ATOM 689 O O . ILE A 1 90 ? 24.558 -4.296 -28.731 1.00 91.38 90 ILE A O 1
ATOM 693 N N . PHE A 1 91 ? 24.793 -3.603 -30.864 1.00 92.69 91 PHE A N 1
ATOM 694 C CA . PHE A 1 91 ? 24.267 -4.793 -31.541 1.00 92.69 91 PHE A CA 1
ATOM 695 C C . PHE A 1 91 ? 25.367 -5.395 -32.435 1.00 92.69 91 PHE A C 1
ATOM 697 O O . PHE A 1 91 ? 25.467 -5.043 -33.612 1.00 92.69 91 PHE A O 1
ATOM 704 N N . PRO A 1 92 ? 26.235 -6.272 -31.888 1.00 91.38 92 PRO A N 1
ATOM 705 C CA . PRO A 1 92 ? 27.435 -6.749 -32.583 1.00 91.38 92 PRO A CA 1
ATOM 706 C C . PRO A 1 92 ? 27.144 -7.542 -33.858 1.00 91.38 92 PRO A C 1
ATOM 708 O O . PRO A 1 92 ? 27.863 -7.398 -34.841 1.00 91.38 92 PRO A O 1
ATOM 711 N N . ASP A 1 93 ? 26.077 -8.347 -33.853 1.00 95.19 93 ASP A N 1
ATOM 712 C CA . ASP A 1 93 ? 25.684 -9.176 -35.001 1.00 95.19 93 ASP A CA 1
ATOM 713 C C . ASP A 1 93 ? 25.203 -8.336 -36.199 1.00 95.19 93 ASP A C 1
ATOM 715 O O . ASP A 1 93 ? 25.192 -8.814 -37.334 1.00 95.19 93 ASP A O 1
ATOM 719 N N . GLU A 1 94 ? 24.828 -7.079 -35.949 1.00 94.75 94 GLU A N 1
ATOM 720 C CA . GLU A 1 94 ? 24.340 -6.120 -36.944 1.00 94.75 94 GLU A CA 1
ATOM 721 C C . GLU A 1 94 ? 25.372 -5.021 -37.265 1.00 94.75 94 GLU A C 1
ATOM 723 O O . GLU A 1 94 ? 25.077 -4.139 -38.069 1.00 94.75 94 GLU A O 1
ATOM 728 N N . ASP A 1 95 ? 26.563 -5.055 -36.643 1.00 92.75 95 ASP A N 1
ATOM 729 C CA . ASP A 1 95 ? 27.576 -3.982 -36.687 1.00 92.75 95 ASP A CA 1
ATOM 730 C C . ASP A 1 95 ? 26.969 -2.585 -36.416 1.00 92.75 95 ASP A C 1
ATOM 732 O O . ASP A 1 95 ? 27.275 -1.589 -37.076 1.00 92.75 95 ASP A O 1
ATOM 736 N N . LEU A 1 96 ? 26.037 -2.521 -35.453 1.00 94.12 96 LEU A N 1
ATOM 737 C CA . LEU A 1 96 ? 25.192 -1.353 -35.200 1.00 94.12 96 LEU A CA 1
ATOM 738 C C . LEU A 1 96 ? 25.354 -0.825 -33.768 1.00 94.12 96 LEU A C 1
ATOM 740 O O . LEU A 1 96 ? 25.289 -1.568 -32.788 1.00 94.12 96 LEU A O 1
ATOM 744 N N . ILE A 1 97 ? 25.490 0.498 -33.645 1.00 92.19 97 ILE A N 1
ATOM 745 C CA . ILE A 1 97 ? 25.473 1.229 -32.372 1.00 92.19 97 ILE A CA 1
ATOM 746 C C . ILE A 1 97 ? 24.301 2.210 -32.398 1.00 92.19 97 ILE A C 1
ATOM 748 O O . ILE A 1 97 ? 24.229 3.077 -33.270 1.00 92.19 97 ILE A O 1
ATOM 752 N N . VAL A 1 98 ? 23.389 2.091 -31.433 1.00 91.25 98 VAL A N 1
ATOM 753 C CA . VAL A 1 98 ? 22.187 2.927 -31.331 1.00 91.25 98 VAL A CA 1
ATOM 754 C C . VAL A 1 98 ? 22.257 3.786 -30.075 1.00 91.25 98 VAL A C 1
ATOM 756 O O . VAL A 1 98 ? 22.300 3.269 -28.961 1.00 91.25 98 VAL A O 1
ATOM 759 N N . SER A 1 99 ? 22.211 5.107 -30.255 1.00 90.88 99 SER A N 1
ATOM 760 C CA . SER A 1 99 ? 21.982 6.048 -29.156 1.00 90.88 99 SER A CA 1
ATOM 761 C C . SER A 1 99 ? 20.479 6.234 -28.942 1.00 90.88 99 SER A C 1
ATOM 763 O O . SER A 1 99 ? 19.740 6.486 -29.896 1.00 90.88 99 SER A O 1
ATOM 765 N N . GLY A 1 100 ? 20.021 6.098 -27.702 1.00 87.06 100 GLY A N 1
ATOM 766 C CA . GLY A 1 100 ? 18.617 6.179 -27.312 1.00 87.06 100 GLY A CA 1
ATOM 767 C C . GLY A 1 100 ? 18.422 6.787 -25.922 1.00 87.06 100 GLY A C 1
ATOM 768 O O . GLY A 1 100 ? 19.353 7.297 -25.306 1.00 87.06 100 GLY A O 1
ATOM 769 N N . GLY A 1 101 ? 17.181 6.748 -25.435 1.00 88.12 101 GLY A N 1
ATOM 770 C CA . GLY A 1 101 ? 16.768 7.345 -24.158 1.00 88.12 101 GLY A CA 1
ATOM 771 C C . GLY A 1 101 ? 16.351 6.331 -23.091 1.00 88.12 101 GLY A C 1
ATOM 772 O O . GLY A 1 101 ? 15.610 6.694 -22.182 1.00 88.12 101 GLY A O 1
ATOM 773 N N . ASN A 1 102 ? 16.770 5.065 -23.204 1.00 86.25 102 ASN A N 1
ATOM 774 C CA . ASN A 1 102 ? 16.298 3.979 -22.331 1.00 86.25 102 ASN A CA 1
ATOM 775 C C . ASN A 1 102 ? 16.666 4.168 -20.849 1.00 86.25 102 ASN A C 1
ATOM 777 O O . ASN A 1 102 ? 16.063 3.542 -19.985 1.00 86.25 102 ASN A O 1
ATOM 781 N N . PHE A 1 103 ? 17.618 5.051 -20.544 1.00 85.56 103 PHE A N 1
ATOM 782 C CA . PHE A 1 103 ? 17.965 5.444 -19.177 1.00 85.56 103 PHE A CA 1
ATOM 783 C C . PHE A 1 103 ? 16.877 6.290 -18.488 1.00 85.56 103 PHE A C 1
ATOM 785 O O . PHE A 1 103 ? 16.953 6.537 -17.283 1.00 85.56 103 PHE A O 1
ATOM 792 N N . HIS A 1 104 ? 15.872 6.780 -19.222 1.00 87.44 104 HIS A N 1
ATOM 793 C CA . HIS A 1 104 ? 14.843 7.646 -18.659 1.00 87.44 104 HIS A CA 1
ATOM 794 C C . HIS A 1 104 ? 13.786 6.848 -17.879 1.00 87.44 104 HIS A C 1
ATOM 796 O O . HIS A 1 104 ? 12.871 6.260 -18.448 1.00 87.44 104 HIS A O 1
ATOM 802 N N . GLY A 1 105 ? 13.812 6.950 -16.548 1.00 87.06 105 GLY A N 1
ATOM 803 C CA . GLY A 1 105 ? 12.902 6.236 -15.637 1.00 87.06 105 GLY A CA 1
ATOM 804 C C . GLY A 1 105 ? 11.452 6.747 -15.567 1.00 87.06 105 GLY A C 1
ATOM 805 O O . GLY A 1 105 ? 10.794 6.558 -14.543 1.00 87.06 105 GLY A O 1
ATOM 806 N N . GLN A 1 106 ? 10.934 7.399 -16.617 1.00 86.44 106 GLN A N 1
ATOM 807 C CA . GLN A 1 106 ? 9.556 7.924 -16.625 1.00 86.44 106 GLN A CA 1
ATOM 808 C C . GLN A 1 106 ? 8.500 6.825 -16.411 1.00 86.44 106 GLN A C 1
ATOM 810 O O . GLN A 1 106 ? 7.531 7.080 -15.688 1.00 86.44 106 GLN A O 1
ATOM 815 N N . PRO A 1 107 ? 8.650 5.610 -16.985 1.00 88.50 107 PRO A N 1
ATOM 816 C CA . PRO A 1 107 ? 7.713 4.526 -16.726 1.00 88.50 107 PRO A CA 1
ATOM 817 C C . PRO A 1 107 ? 7.625 4.192 -15.235 1.00 88.50 107 PRO A C 1
ATOM 819 O O . PRO A 1 107 ? 6.523 4.167 -14.697 1.00 88.50 107 PRO A O 1
ATOM 822 N N . LEU A 1 108 ? 8.751 4.014 -14.536 1.00 89.44 108 LEU A N 1
ATOM 823 C CA . LEU A 1 108 ? 8.742 3.721 -13.096 1.00 89.44 108 LEU A CA 1
ATOM 824 C C . LEU A 1 108 ? 8.116 4.848 -12.279 1.00 89.44 108 LEU A C 1
ATOM 826 O O . LEU A 1 108 ? 7.282 4.595 -11.415 1.00 89.44 108 LEU A O 1
ATOM 830 N N . ALA A 1 109 ? 8.487 6.085 -12.577 1.00 85.75 109 ALA A N 1
ATOM 831 C CA . ALA A 1 109 ? 8.019 7.263 -11.868 1.00 85.75 109 ALA A CA 1
ATOM 832 C C . ALA A 1 109 ? 6.497 7.397 -11.803 1.00 85.75 109 ALA A C 1
ATOM 834 O O . ALA A 1 109 ? 5.921 7.441 -10.718 1.00 85.75 109 ALA A O 1
ATOM 835 N N . LEU A 1 110 ? 5.838 7.396 -12.965 1.00 87.50 110 LEU A N 1
ATOM 836 C CA . LEU A 1 110 ? 4.383 7.545 -13.045 1.00 87.50 110 LEU A CA 1
ATOM 837 C C . LEU A 1 110 ? 3.655 6.424 -12.289 1.00 87.50 110 LEU A C 1
ATOM 839 O O . LEU A 1 110 ? 2.617 6.644 -11.666 1.00 87.50 110 LEU A O 1
ATOM 843 N N . HIS A 1 111 ? 4.216 5.217 -12.323 1.00 90.88 111 HIS A N 1
ATOM 844 C CA . HIS A 1 111 ? 3.643 4.053 -11.660 1.00 90.88 111 HIS A CA 1
ATOM 845 C C . HIS A 1 111 ? 3.860 4.089 -10.140 1.00 90.88 111 HIS A C 1
ATOM 847 O O . HIS A 1 111 ? 2.952 3.739 -9.390 1.00 90.88 111 HIS A O 1
ATOM 853 N N . LEU A 1 112 ? 5.009 4.568 -9.657 1.00 89.50 112 LEU A N 1
ATOM 854 C CA . LEU A 1 112 ? 5.260 4.749 -8.222 1.00 89.50 112 LEU A CA 1
ATOM 855 C C . LEU A 1 112 ? 4.396 5.863 -7.610 1.00 89.50 112 LEU A C 1
ATOM 857 O O . LEU A 1 112 ? 3.936 5.729 -6.472 1.00 89.50 112 LEU A O 1
ATOM 861 N N . ASP A 1 113 ? 4.092 6.912 -8.371 1.00 87.06 113 ASP A N 1
ATOM 862 C CA . ASP A 1 113 ? 3.127 7.936 -7.959 1.00 87.06 113 ASP A CA 1
ATOM 863 C C . ASP A 1 113 ? 1.725 7.343 -7.819 1.00 87.06 113 ASP A C 1
ATOM 865 O O . ASP A 1 113 ? 1.029 7.568 -6.822 1.00 87.06 113 ASP A O 1
ATOM 869 N N . PHE A 1 114 ? 1.328 6.506 -8.779 1.00 89.12 114 PHE A N 1
ATOM 870 C CA . PHE A 1 114 ? 0.046 5.820 -8.713 1.00 89.12 114 PHE A CA 1
ATOM 871 C C . PHE A 1 114 ? -0.025 4.837 -7.532 1.00 89.12 114 PHE A C 1
ATOM 873 O O . PHE A 1 114 ? -1.025 4.809 -6.807 1.00 89.12 114 PHE A O 1
ATOM 880 N N . LEU A 1 115 ? 1.063 4.105 -7.262 1.00 91.75 115 LEU A N 1
ATOM 881 C CA . LEU A 1 115 ? 1.179 3.247 -6.081 1.00 91.75 115 LEU A CA 1
ATOM 882 C C . LEU A 1 115 ? 1.040 4.051 -4.786 1.00 91.75 115 LEU A C 1
ATOM 884 O O . LEU A 1 115 ? 0.347 3.622 -3.866 1.00 91.75 115 LEU A O 1
ATOM 888 N N . SER A 1 116 ? 1.655 5.230 -4.713 1.00 89.56 116 SER A N 1
ATOM 889 C CA . SER A 1 116 ? 1.592 6.098 -3.534 1.00 89.56 116 SER A CA 1
ATOM 890 C C . SER A 1 116 ? 0.155 6.520 -3.204 1.00 89.56 116 SER A C 1
ATOM 892 O O . SER A 1 116 ? -0.251 6.519 -2.036 1.00 89.56 116 SER A O 1
ATOM 894 N N . ILE A 1 117 ? -0.656 6.803 -4.229 1.00 88.62 117 ILE A N 1
ATOM 895 C CA . ILE A 1 117 ? -2.094 7.064 -4.070 1.00 88.62 117 ILE A CA 1
ATOM 896 C C . ILE A 1 117 ? -2.802 5.814 -3.528 1.00 88.62 117 ILE A C 1
ATOM 898 O O . ILE A 1 117 ? -3.505 5.895 -2.520 1.00 88.62 117 ILE A O 1
ATOM 902 N N . ALA A 1 118 ? -2.574 4.648 -4.138 1.00 89.69 118 ALA A N 1
ATOM 903 C CA . ALA A 1 118 ? -3.202 3.395 -3.714 1.00 89.69 118 ALA A CA 1
ATOM 904 C C . ALA A 1 118 ? -2.864 3.009 -2.262 1.00 89.69 118 ALA A C 1
ATOM 906 O O . ALA A 1 118 ? -3.742 2.550 -1.524 1.00 89.69 118 ALA A O 1
ATOM 907 N N . MET A 1 119 ? -1.620 3.229 -1.827 1.00 90.44 119 MET A N 1
ATOM 908 C CA . MET A 1 119 ? -1.178 2.972 -0.452 1.00 90.44 119 MET A CA 1
ATOM 909 C C . MET A 1 119 ? -1.789 3.951 0.556 1.00 90.44 119 MET A C 1
ATOM 911 O O . MET A 1 119 ? -2.084 3.566 1.691 1.00 90.44 119 MET A O 1
ATOM 915 N N . SER A 1 120 ? -2.043 5.194 0.143 1.00 90.56 120 SER A N 1
ATOM 916 C CA . SER A 1 120 ? -2.724 6.188 0.982 1.00 90.56 120 SER A CA 1
ATOM 917 C C . SER A 1 120 ? -4.150 5.770 1.311 1.00 90.56 120 SER A C 1
ATOM 919 O O . SER A 1 120 ? -4.576 5.889 2.458 1.00 90.56 120 SER A O 1
ATOM 921 N N . GLU A 1 121 ? -4.872 5.214 0.338 1.00 89.06 121 GLU A N 1
ATOM 922 C CA . GLU A 1 121 ? -6.233 4.711 0.547 1.00 89.06 121 GLU A CA 1
ATOM 923 C C . GLU A 1 121 ? -6.272 3.533 1.530 1.00 89.06 121 GLU A C 1
ATOM 925 O O . GLU A 1 121 ? -7.145 3.490 2.403 1.00 89.06 121 GLU A O 1
ATOM 930 N N . ILE A 1 122 ? -5.282 2.631 1.474 1.00 89.81 122 ILE A N 1
ATOM 931 C CA . ILE A 1 122 ? -5.112 1.556 2.468 1.00 89.81 122 ILE A CA 1
ATOM 932 C C . ILE A 1 122 ? -4.885 2.133 3.871 1.00 89.81 122 ILE A C 1
ATOM 934 O O . ILE A 1 122 ? -5.526 1.691 4.831 1.00 89.81 122 ILE A O 1
ATOM 938 N N . GLY A 1 123 ? -4.012 3.136 3.995 1.00 90.62 123 GLY A N 1
ATOM 939 C CA . GLY A 1 123 ? -3.764 3.838 5.255 1.00 90.62 123 GLY A CA 1
ATOM 940 C C . GLY A 1 123 ? -5.033 4.489 5.809 1.00 90.62 123 GLY A C 1
ATOM 941 O O . GLY A 1 123 ? -5.426 4.208 6.944 1.00 90.62 123 GLY A O 1
ATOM 942 N N . ASN A 1 124 ? -5.722 5.280 4.980 1.00 90.62 124 ASN A N 1
ATOM 943 C CA . ASN A 1 124 ? -6.964 5.979 5.315 1.00 90.62 124 ASN A CA 1
ATOM 944 C C . ASN A 1 124 ? -8.037 5.019 5.835 1.00 90.62 124 ASN A C 1
ATOM 946 O O . ASN A 1 124 ? -8.585 5.216 6.922 1.00 90.62 124 ASN A O 1
ATOM 950 N N . ILE A 1 125 ? -8.342 3.951 5.090 1.00 87.50 125 ILE A N 1
ATOM 951 C CA . ILE A 1 125 ? -9.383 3.012 5.519 1.00 87.50 125 ILE A CA 1
ATOM 952 C C . ILE A 1 125 ? -8.974 2.261 6.796 1.00 87.50 125 ILE A C 1
ATOM 954 O O . ILE A 1 125 ? -9.837 1.944 7.618 1.00 87.50 125 ILE A O 1
ATOM 958 N N . SER A 1 126 ? -7.677 1.997 6.990 1.00 91.25 126 SER A N 1
ATOM 959 C CA . SER A 1 126 ? -7.154 1.364 8.204 1.00 91.25 126 SER A CA 1
ATOM 960 C C . SER A 1 126 ? -7.334 2.245 9.437 1.00 91.25 126 SER A C 1
ATOM 962 O O . SER A 1 126 ? -7.889 1.789 10.435 1.00 91.25 126 SER A O 1
ATOM 964 N N . GLU A 1 127 ? -6.990 3.529 9.359 1.00 93.25 127 GLU A N 1
ATOM 965 C CA . GLU A 1 127 ? -7.208 4.462 10.472 1.00 93.25 127 GLU A CA 1
ATOM 966 C C . GLU A 1 127 ? -8.674 4.651 10.797 1.00 93.25 127 GLU A C 1
ATOM 968 O O . GLU A 1 127 ? -9.035 4.652 11.974 1.00 93.25 127 GLU A O 1
ATOM 973 N N . ARG A 1 128 ? -9.540 4.698 9.781 1.00 91.50 128 ARG A N 1
ATOM 974 C CA . ARG A 1 128 ? -10.985 4.747 10.010 1.00 91.50 128 ARG A CA 1
ATOM 975 C C . ARG A 1 128 ? -11.491 3.503 10.728 1.00 91.50 128 ARG A C 1
ATOM 977 O O . ARG A 1 128 ? -12.474 3.600 11.457 1.00 91.50 128 ARG A O 1
ATOM 984 N N . ARG A 1 129 ? -10.866 2.332 10.557 1.00 91.31 129 ARG A N 1
ATOM 985 C CA . ARG A 1 129 ? -11.189 1.142 11.366 1.00 91.31 129 ARG A CA 1
ATOM 986 C C . ARG A 1 129 ? -10.691 1.290 12.797 1.00 91.31 129 ARG A C 1
ATOM 988 O O . ARG A 1 129 ? -11.469 1.033 13.713 1.00 91.31 129 ARG A O 1
ATOM 995 N N . THR A 1 130 ? -9.450 1.731 12.995 1.00 91.38 130 THR A N 1
ATOM 996 C CA . THR A 1 130 ? -8.892 1.953 14.338 1.00 91.38 130 THR A CA 1
ATOM 997 C C . THR A 1 130 ? -9.736 2.954 15.120 1.00 91.38 130 THR A C 1
ATOM 999 O O . THR A 1 130 ? -10.141 2.654 16.241 1.00 91.38 130 THR A O 1
ATOM 1002 N N . TYR A 1 131 ? -10.127 4.068 14.494 1.00 91.94 131 TYR A N 1
ATOM 1003 C CA . TYR A 1 131 ? -11.021 5.064 15.080 1.00 91.94 131 TYR A CA 1
ATOM 1004 C C . TYR A 1 131 ? -12.338 4.439 15.558 1.00 91.94 131 TYR A C 1
ATOM 1006 O O . TYR A 1 131 ? -12.753 4.640 16.697 1.00 91.94 131 TYR A O 1
ATOM 1014 N N . GLN A 1 132 ? -12.983 3.633 14.709 1.00 88.94 132 GLN A N 1
ATOM 1015 C CA . GLN A 1 132 ? -14.244 2.976 15.060 1.00 88.94 132 GLN A CA 1
ATOM 1016 C C . GLN A 1 132 ? -14.089 2.035 16.262 1.00 88.94 132 GLN A C 1
ATOM 1018 O O . GLN A 1 132 ? -14.971 2.007 17.118 1.00 88.94 132 GLN A O 1
ATOM 1023 N N . LEU A 1 133 ? -12.965 1.318 16.371 1.00 89.56 133 LEU A N 1
ATOM 1024 C CA . LEU A 1 133 ? -12.686 0.427 17.504 1.00 89.56 133 LEU A CA 1
ATOM 1025 C C . LEU A 1 133 ? -12.488 1.193 18.817 1.00 89.56 133 LEU A C 1
ATOM 1027 O O . LEU A 1 133 ? -12.978 0.761 19.855 1.00 89.56 133 LEU A O 1
ATOM 1031 N N . ILE A 1 134 ? -11.796 2.332 18.781 1.00 92.00 134 ILE A N 1
ATOM 1032 C CA . ILE A 1 134 ? -11.486 3.106 19.992 1.00 92.00 134 ILE A CA 1
ATOM 1033 C C . ILE A 1 134 ? -12.582 4.108 20.379 1.00 92.00 134 ILE A C 1
ATOM 1035 O O . ILE A 1 134 ? -12.523 4.680 21.466 1.00 92.00 134 ILE A O 1
ATOM 1039 N N . SER A 1 135 ? -13.570 4.332 19.508 1.00 90.12 135 SER A N 1
ATOM 1040 C CA . SER A 1 135 ? -14.631 5.336 19.684 1.00 90.12 135 SER A CA 1
ATOM 1041 C C . SER A 1 135 ? -15.568 5.074 20.870 1.00 90.12 135 SER A C 1
ATOM 1043 O O . SER A 1 135 ? -16.410 5.913 21.181 1.00 90.12 135 SER A O 1
ATOM 1045 N N . GLY A 1 136 ? -15.462 3.910 21.518 1.00 85.56 136 GLY A N 1
ATOM 1046 C CA . GLY A 1 136 ? -16.367 3.494 22.590 1.00 85.56 136 GLY A CA 1
ATOM 1047 C C . GLY A 1 136 ? -17.757 3.074 22.094 1.00 85.56 136 GLY A C 1
ATOM 1048 O O . GLY A 1 136 ? -18.677 2.871 22.883 1.00 85.56 136 GLY A O 1
ATOM 1049 N N . GLN A 1 137 ? -17.941 2.963 20.776 1.00 83.94 137 GLN A N 1
ATOM 1050 C CA . GLN A 1 137 ? -19.184 2.484 20.184 1.00 83.94 137 GLN A CA 1
ATOM 1051 C C . GLN A 1 137 ? -19.257 0.952 20.209 1.00 83.94 137 GLN A C 1
ATOM 1053 O O . GLN A 1 137 ? -18.264 0.251 20.400 1.00 83.94 137 GLN A O 1
ATOM 1058 N N . ARG A 1 138 ? -20.463 0.416 19.976 1.00 81.81 138 ARG A N 1
ATOM 1059 C CA . ARG A 1 138 ? -20.721 -1.033 19.854 1.00 81.81 138 ARG A CA 1
ATOM 1060 C C . ARG A 1 138 ? -20.281 -1.852 21.081 1.00 81.81 138 ARG A C 1
ATOM 1062 O O . ARG A 1 138 ? -19.853 -2.992 20.941 1.00 81.81 138 ARG A O 1
ATOM 1069 N N . GLY A 1 139 ? -20.411 -1.269 22.275 1.00 83.38 139 GLY A N 1
ATOM 1070 C CA . GLY A 1 139 ? -20.128 -1.945 23.545 1.00 83.38 139 GLY A CA 1
ATOM 1071 C C . GLY A 1 139 ? -18.642 -2.063 23.889 1.00 83.38 139 GLY A C 1
ATOM 1072 O O . GLY A 1 139 ? -18.294 -2.783 24.821 1.00 83.38 139 GLY A O 1
ATOM 1073 N N . LEU A 1 140 ? -17.765 -1.375 23.153 1.00 88.75 140 LEU A N 1
ATOM 1074 C CA . LEU A 1 140 ? -16.346 -1.295 23.481 1.00 88.75 140 LEU A CA 1
ATOM 1075 C C . LEU A 1 140 ? -16.084 -0.163 24.484 1.00 88.75 140 LEU A C 1
ATOM 1077 O O . LEU A 1 140 ? -16.745 0.873 24.420 1.00 88.75 140 LEU A O 1
ATOM 1081 N N . PRO A 1 141 ? -15.115 -0.318 25.402 1.00 90.88 141 PRO A N 1
ATOM 1082 C CA . PRO A 1 141 ? -14.689 0.784 26.250 1.00 90.88 141 PRO A CA 1
ATOM 1083 C C . PRO A 1 141 ? -13.997 1.868 25.414 1.00 90.88 141 PRO A C 1
ATOM 1085 O O . PRO A 1 141 ? -13.270 1.570 24.461 1.00 90.88 141 PRO A O 1
ATOM 1088 N N . LEU A 1 142 ? -14.201 3.132 25.790 1.00 93.69 142 LEU A N 1
ATOM 1089 C CA . LEU A 1 142 ? -13.551 4.271 25.144 1.00 93.69 142 LEU A CA 1
ATOM 1090 C C . LEU A 1 142 ? -12.022 4.102 25.190 1.00 93.69 142 LEU A C 1
ATOM 1092 O O . LEU A 1 142 ? -11.467 3.720 26.219 1.00 93.69 142 LEU A O 1
ATOM 1096 N N . PHE A 1 143 ? -11.349 4.339 24.063 1.00 92.88 143 PHE A N 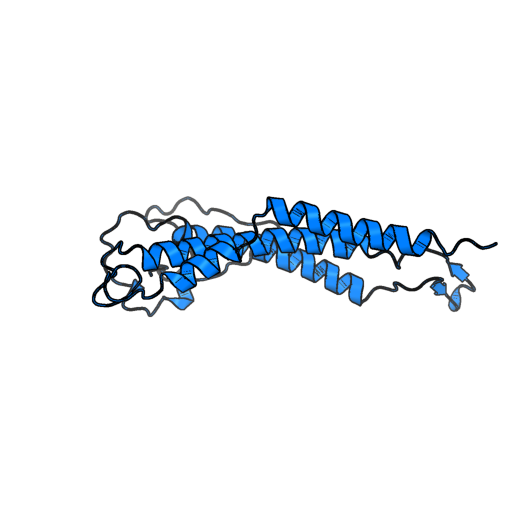1
ATOM 1097 C CA . PHE A 1 143 ? -9.903 4.137 23.888 1.00 92.88 143 PHE A CA 1
ATOM 1098 C C . PHE A 1 143 ? -9.393 2.723 24.207 1.00 92.88 143 PHE A C 1
ATOM 1100 O O . PHE A 1 143 ? -8.190 2.537 24.391 1.00 92.88 143 PHE A O 1
ATOM 1107 N N . LEU A 1 144 ? -10.295 1.733 24.248 1.00 92.56 144 LEU A N 1
ATOM 1108 C CA . LEU A 1 144 ? -10.027 0.337 24.600 1.00 92.56 144 LEU A CA 1
ATOM 1109 C C . LEU A 1 144 ? -9.313 0.170 25.953 1.00 92.56 144 LEU A C 1
ATOM 1111 O O . LEU A 1 144 ? -8.451 -0.696 26.106 1.00 92.56 144 LEU A O 1
ATOM 1115 N N . VAL A 1 145 ? -9.674 0.994 26.943 1.00 94.06 145 VAL A N 1
ATOM 1116 C CA . VAL A 1 145 ? -9.044 0.990 28.269 1.00 94.06 145 VAL A CA 1
ATOM 1117 C C . VAL A 1 145 ? -10.065 0.908 29.402 1.00 94.06 145 VAL A C 1
ATOM 1119 O O . VAL A 1 145 ? -11.197 1.373 29.282 1.00 94.06 145 VAL A O 1
ATOM 1122 N N . LYS A 1 146 ? -9.663 0.303 30.524 1.00 87.38 146 LYS A N 1
ATOM 1123 C CA . LYS A 1 146 ? -10.435 0.362 31.772 1.00 87.38 146 LYS A CA 1
ATOM 1124 C C . LYS A 1 146 ? -10.292 1.759 32.386 1.00 87.38 146 LYS A C 1
ATOM 1126 O O . LYS A 1 146 ? -9.211 2.338 32.328 1.00 87.38 146 LYS A O 1
ATOM 1131 N N . GLU A 1 147 ? -11.367 2.277 32.981 1.00 87.56 147 GLU A N 1
ATOM 1132 C CA . GLU A 1 147 ? -11.371 3.586 33.662 1.00 87.56 147 GLU A CA 1
ATOM 1133 C C . GLU A 1 147 ? -10.918 4.738 32.744 1.00 87.56 147 GLU A C 1
ATOM 1135 O O . GLU A 1 147 ? -9.958 5.467 33.017 1.00 87.56 147 GLU A O 1
ATOM 1140 N N . ALA A 1 148 ? -11.608 4.885 31.610 1.00 83.12 148 ALA A N 1
ATOM 1141 C CA . ALA A 1 148 ? -11.382 5.999 30.695 1.00 83.12 148 ALA A CA 1
ATOM 1142 C C . ALA A 1 148 ? -11.521 7.347 31.431 1.00 83.12 148 ALA A C 1
ATOM 1144 O O . ALA A 1 148 ? -12.458 7.547 32.203 1.00 83.12 148 ALA A O 1
ATOM 1145 N N . GLY A 1 149 ? -10.576 8.261 31.196 1.00 83.62 149 GLY A N 1
ATOM 1146 C CA . GLY A 1 149 ? -10.468 9.546 31.904 1.00 83.62 149 GLY A CA 1
ATOM 1147 C C . GLY A 1 149 ? -9.358 9.571 32.959 1.00 83.62 149 GLY A C 1
ATOM 1148 O O . GLY A 1 149 ? -8.740 10.614 33.145 1.00 83.62 149 GLY A O 1
ATOM 1149 N N . LEU A 1 150 ? -9.043 8.422 33.571 1.00 89.44 150 LEU A N 1
ATOM 1150 C CA . LEU A 1 150 ? -7.807 8.230 34.345 1.00 89.44 150 LEU A CA 1
ATOM 1151 C C . LEU A 1 150 ? -6.696 7.647 33.468 1.00 89.44 150 LEU A C 1
ATOM 1153 O O . LEU A 1 150 ? -5.541 8.051 33.571 1.00 89.44 150 LEU A O 1
ATOM 1157 N N . ASN A 1 151 ? -7.065 6.733 32.567 1.00 91.38 151 ASN A N 1
ATOM 1158 C CA . ASN A 1 151 ? -6.154 6.122 31.609 1.00 91.38 151 ASN A CA 1
ATOM 1159 C C . ASN A 1 151 ? -6.435 6.617 30.183 1.00 91.38 151 ASN A C 1
ATOM 1161 O O . ASN A 1 151 ? -7.590 6.695 29.757 1.00 91.38 151 ASN A O 1
ATOM 1165 N N . SER A 1 152 ? -5.370 6.887 29.421 1.00 89.38 152 SER A N 1
ATOM 1166 C CA . SER A 1 152 ? -5.472 7.378 28.035 1.00 89.38 152 SER A CA 1
ATOM 1167 C C . SER A 1 152 ? -5.629 6.269 26.988 1.00 89.38 152 SER A C 1
ATOM 1169 O O . SER A 1 152 ? -6.031 6.552 25.861 1.00 89.38 152 SER A O 1
ATOM 1171 N N . GLY A 1 153 ? -5.320 5.010 27.323 1.00 93.38 153 GLY A N 1
ATOM 1172 C CA . GLY A 1 153 ? -5.461 3.877 26.401 1.00 93.38 153 GLY A CA 1
ATOM 1173 C C . GLY A 1 153 ? -4.799 4.116 25.039 1.00 93.38 153 GLY A C 1
ATOM 1174 O O . GLY A 1 153 ? -3.672 4.602 24.953 1.00 93.38 153 GLY A O 1
ATOM 1175 N N . PHE A 1 154 ? -5.534 3.826 23.964 1.00 93.81 154 PHE A N 1
ATOM 1176 C CA . PHE A 1 154 ? -5.094 4.036 22.579 1.00 93.81 154 PHE A CA 1
ATOM 1177 C C . PHE A 1 154 ? -5.334 5.451 22.029 1.00 93.81 154 PHE A C 1
ATOM 1179 O O . PHE A 1 154 ? -5.194 5.671 20.826 1.00 93.81 154 PHE A O 1
ATOM 1186 N N . MET A 1 155 ? -5.652 6.431 22.879 1.00 93.00 155 MET A N 1
ATOM 1187 C CA . MET A 1 155 ? -5.861 7.814 22.440 1.00 93.00 155 MET A CA 1
ATOM 1188 C C . MET A 1 155 ? -4.633 8.379 21.702 1.00 93.00 155 MET A C 1
ATOM 1190 O O . MET A 1 155 ? -4.768 8.911 20.603 1.00 93.00 155 MET A O 1
ATOM 1194 N N . ILE A 1 156 ? -3.430 8.235 22.272 1.00 92.88 156 ILE A N 1
ATOM 1195 C CA . ILE A 1 156 ? -2.199 8.779 21.672 1.00 92.88 156 ILE A CA 1
ATOM 1196 C C . ILE A 1 156 ? -1.797 8.036 20.387 1.00 92.88 156 ILE A C 1
ATOM 1198 O O . ILE A 1 156 ? -1.579 8.711 19.379 1.00 92.88 156 ILE A O 1
ATOM 1202 N N . PRO A 1 157 ? -1.773 6.687 20.349 1.00 92.25 157 PRO A N 1
ATOM 1203 C CA . PRO A 1 157 ? -1.554 5.954 19.103 1.00 92.25 157 PRO A CA 1
ATOM 1204 C C . PRO A 1 157 ? -2.494 6.361 17.963 1.00 92.25 157 PRO A C 1
ATOM 1206 O O . PRO A 1 157 ? -2.054 6.413 16.816 1.00 92.25 157 PRO A O 1
ATOM 1209 N N . GLN A 1 158 ? -3.758 6.698 18.251 1.00 90.88 158 GLN A N 1
ATOM 1210 C CA . GLN A 1 158 ? -4.668 7.187 17.213 1.00 90.88 158 GLN A CA 1
ATOM 1211 C C . GLN A 1 158 ? -4.229 8.533 16.647 1.00 90.88 158 GLN A C 1
ATOM 1213 O O . GLN A 1 158 ? -4.274 8.711 15.432 1.00 90.88 158 GLN A O 1
ATOM 1218 N N . TYR A 1 159 ? -3.806 9.479 17.491 1.00 90.75 159 TYR A N 1
ATOM 1219 C CA . TYR A 1 159 ? -3.297 10.762 17.004 1.00 90.75 159 TYR A CA 1
ATOM 1220 C C . TYR A 1 159 ? -2.068 10.571 16.120 1.00 90.75 159 TYR A C 1
ATOM 1222 O O . TYR A 1 159 ? -1.965 11.210 15.076 1.00 90.75 159 TYR A O 1
ATOM 1230 N N . THR A 1 160 ? -1.176 9.651 16.491 1.00 91.81 160 THR A N 1
ATOM 1231 C CA . THR A 1 160 ? -0.039 9.283 15.646 1.00 91.81 160 THR A CA 1
ATOM 1232 C C . THR A 1 160 ? -0.508 8.693 14.319 1.00 91.81 160 THR A C 1
ATOM 1234 O O . THR A 1 160 ? -0.076 9.167 13.274 1.00 91.81 160 THR A O 1
ATOM 1237 N N . ALA A 1 161 ? -1.429 7.723 14.333 1.00 88.81 161 ALA A N 1
ATOM 1238 C CA . ALA A 1 161 ? -1.964 7.106 13.119 1.00 88.81 161 ALA A CA 1
ATOM 1239 C C . ALA A 1 161 ? -2.630 8.136 12.189 1.00 88.81 161 ALA A C 1
ATOM 1241 O O . ALA A 1 161 ? -2.340 8.172 10.998 1.00 88.81 161 ALA A O 1
ATOM 1242 N N . ALA A 1 162 ? -3.464 9.022 12.735 1.00 87.81 162 ALA A N 1
ATOM 1243 C CA . ALA A 1 162 ? -4.110 10.091 11.979 1.00 87.81 162 ALA A CA 1
ATOM 1244 C C . ALA A 1 162 ? -3.114 11.145 11.463 1.00 87.81 162 ALA A C 1
ATOM 1246 O O . ALA A 1 162 ? -3.359 11.758 10.426 1.00 87.81 162 ALA A O 1
ATOM 1247 N N . GLY A 1 163 ? -2.000 11.357 12.171 1.00 87.69 163 GLY A N 1
ATOM 1248 C CA . GLY A 1 163 ? -0.951 12.300 11.785 1.00 87.69 163 GLY A CA 1
ATOM 1249 C C . GLY A 1 163 ? -0.020 11.788 10.683 1.00 87.69 163 GLY A C 1
ATOM 1250 O O . GLY A 1 163 ? 0.430 12.586 9.866 1.00 87.69 163 GLY A O 1
ATOM 1251 N N . ILE A 1 164 ? 0.262 10.480 10.637 1.00 88.12 164 ILE A N 1
ATOM 1252 C CA . ILE A 1 164 ? 1.156 9.890 9.623 1.00 88.12 164 ILE A CA 1
ATOM 1253 C C . ILE A 1 164 ? 0.454 9.570 8.308 1.00 88.12 164 ILE A C 1
ATOM 1255 O O . ILE A 1 164 ? 1.131 9.350 7.307 1.00 88.12 164 ILE A O 1
ATOM 1259 N N . ILE A 1 165 ? -0.879 9.495 8.295 1.00 83.44 165 ILE A N 1
ATOM 1260 C CA . ILE A 1 165 ? -1.595 9.125 7.081 1.00 83.44 165 ILE A CA 1
ATOM 1261 C C . ILE A 1 165 ? -1.538 10.276 6.085 1.00 83.44 165 ILE A C 1
ATOM 1263 O O . ILE A 1 165 ? -2.059 11.366 6.352 1.00 83.44 165 ILE A O 1
ATOM 1267 N N . PRO A 1 166 ? -0.902 10.052 4.928 1.00 69.88 166 PRO A N 1
ATOM 1268 C CA . PRO A 1 166 ? -0.748 11.101 3.952 1.00 69.88 166 PRO A CA 1
ATOM 1269 C C . PRO A 1 166 ? -2.098 11.394 3.296 1.00 69.88 166 PRO A C 1
ATOM 1271 O O . PRO A 1 166 ? -2.890 10.498 2.997 1.00 69.88 166 PRO A O 1
ATOM 1274 N N . LYS A 1 167 ? -2.370 12.678 3.041 1.00 66.88 167 LYS A N 1
ATOM 1275 C CA . LYS A 1 167 ? -3.531 13.056 2.229 1.00 66.88 167 LYS A CA 1
ATOM 1276 C C . LYS A 1 167 ? -3.185 12.787 0.760 1.00 66.88 167 LYS A C 1
ATOM 1278 O O . LYS A 1 167 ? -2.135 13.262 0.324 1.00 66.88 167 LYS A O 1
ATOM 1283 N N . PRO A 1 168 ? -4.056 12.135 -0.029 1.00 57.94 168 PRO A N 1
ATOM 1284 C CA . PRO A 1 168 ? -3.774 11.820 -1.434 1.00 57.94 168 PRO A CA 1
ATOM 1285 C C . PRO A 1 168 ? -3.340 13.038 -2.271 1.00 57.94 168 PRO A C 1
ATOM 1287 O O . PRO A 1 168 ? -2.438 12.940 -3.098 1.00 57.94 168 PRO A O 1
ATOM 1290 N N . ALA A 1 169 ? -3.911 14.215 -1.990 1.00 56.94 169 ALA A N 1
ATOM 1291 C CA . ALA A 1 169 ? -3.553 15.470 -2.657 1.00 56.94 169 ALA A CA 1
ATOM 1292 C C . ALA A 1 169 ? -2.117 15.954 -2.363 1.00 56.94 169 ALA A C 1
ATOM 1294 O O . ALA A 1 169 ? -1.509 16.596 -3.210 1.00 56.94 169 ALA A O 1
ATOM 1295 N N . LEU A 1 170 ? -1.562 15.651 -1.182 1.00 58.03 170 LEU A N 1
ATOM 1296 C CA . LEU A 1 170 ? -0.189 16.030 -0.818 1.00 58.03 170 LEU A CA 1
ATOM 1297 C C . LEU A 1 170 ? 0.854 15.158 -1.540 1.00 58.03 170 LEU A C 1
ATOM 1299 O O . LEU A 1 170 ? 1.916 15.654 -1.901 1.00 58.03 170 LEU A O 1
ATOM 1303 N N . LEU A 1 171 ? 0.544 13.883 -1.789 1.00 57.56 171 LEU A N 1
ATOM 1304 C CA . LEU A 1 171 ? 1.445 12.953 -2.482 1.00 57.56 171 LEU A CA 1
ATOM 1305 C C . LEU A 1 171 ? 1.520 13.195 -3.993 1.00 57.56 171 LEU A C 1
ATOM 1307 O O . LEU A 1 171 ? 2.599 13.069 -4.562 1.00 57.56 171 LEU A O 1
ATOM 1311 N N . GLN A 1 172 ? 0.416 13.610 -4.629 1.00 54.47 172 GLN A N 1
ATOM 1312 C CA . GLN A 1 172 ? 0.388 13.932 -6.068 1.00 54.47 172 GLN A CA 1
ATOM 1313 C C . GLN A 1 172 ? 1.366 15.046 -6.468 1.00 54.47 172 GLN A C 1
ATOM 1315 O O . GLN A 1 172 ? 1.823 15.089 -7.609 1.00 54.47 172 GLN A O 1
ATOM 1320 N N . VAL A 1 173 ? 1.681 15.953 -5.540 1.00 54.75 173 VAL A N 1
ATOM 1321 C CA . VAL A 1 173 ? 2.597 17.072 -5.791 1.00 54.75 173 VAL A CA 1
ATOM 1322 C C . VAL A 1 173 ? 4.061 16.639 -5.653 1.00 54.75 173 VAL A C 1
ATOM 1324 O O . VAL A 1 173 ? 4.906 17.116 -6.402 1.00 54.75 173 VAL A O 1
ATOM 1327 N N . ALA A 1 174 ? 4.377 15.724 -4.732 1.00 51.50 174 ALA A N 1
ATOM 1328 C CA . ALA A 1 174 ? 5.761 15.366 -4.408 1.00 51.50 174 ALA A CA 1
ATOM 1329 C C . ALA A 1 174 ? 6.427 14.448 -5.452 1.00 51.50 174 ALA A C 1
ATOM 1331 O O . ALA A 1 174 ? 7.610 14.616 -5.747 1.00 51.50 174 ALA A O 1
ATOM 1332 N N . GLY A 1 175 ? 5.675 13.505 -6.026 1.00 50.19 175 GLY A N 1
ATOM 1333 C CA . GLY A 1 175 ? 6.192 12.538 -7.000 1.00 50.19 175 GLY A CA 1
ATOM 1334 C C . GLY A 1 175 ? 6.536 13.144 -8.364 1.00 50.19 175 GLY A C 1
ATOM 1335 O O . GLY A 1 175 ? 7.662 13.013 -8.855 1.00 50.19 175 GLY A O 1
ATOM 1336 N N . ASN A 1 176 ? 5.610 13.945 -8.901 1.00 48.03 176 ASN A N 1
ATOM 1337 C CA . ASN A 1 176 ? 5.773 14.631 -10.183 1.00 48.03 176 ASN A CA 1
ATOM 1338 C C . ASN A 1 176 ? 6.981 15.582 -10.216 1.00 48.03 176 ASN A C 1
ATOM 1340 O O . ASN A 1 176 ? 7.619 15.724 -11.258 1.00 48.03 176 ASN A O 1
ATOM 1344 N N . ILE A 1 177 ? 7.317 16.236 -9.099 1.00 46.97 177 ILE A N 1
ATOM 1345 C CA . ILE A 1 177 ? 8.441 17.185 -9.041 1.00 46.97 177 ILE A CA 1
ATOM 1346 C C . ILE A 1 177 ? 9.783 16.439 -9.044 1.00 46.97 177 ILE A C 1
ATOM 1348 O O . ILE A 1 177 ? 10.675 16.786 -9.814 1.00 46.97 177 ILE A O 1
ATOM 1352 N N . CYS A 1 178 ? 9.915 15.376 -8.243 1.00 40.62 178 CYS A N 1
ATOM 1353 C CA . CYS A 1 178 ? 11.199 14.700 -8.043 1.00 40.62 178 CYS A CA 1
ATOM 1354 C C . CYS A 1 178 ? 11.700 13.982 -9.308 1.00 40.62 178 CYS A C 1
ATOM 1356 O O . CYS A 1 178 ? 12.884 14.040 -9.631 1.00 40.62 178 CYS A O 1
ATOM 1358 N N . VAL A 1 179 ? 10.809 13.353 -10.076 1.00 44.28 179 VAL A N 1
ATOM 1359 C CA . VAL A 1 179 ? 11.208 12.607 -11.282 1.00 44.28 179 VAL A CA 1
ATOM 1360 C C . VAL A 1 179 ? 11.489 13.550 -12.449 1.00 44.28 179 VAL A C 1
ATOM 1362 O O . VAL A 1 179 ? 12.475 13.363 -13.164 1.00 44.28 179 VAL A O 1
ATOM 1365 N N . THR A 1 180 ? 10.657 14.579 -12.627 1.00 43.41 180 THR A N 1
ATOM 1366 C CA . THR A 1 180 ? 10.852 15.572 -13.690 1.00 43.41 180 THR A CA 1
ATOM 1367 C C . THR A 1 180 ? 12.199 16.285 -13.516 1.00 43.41 180 THR A C 1
ATOM 1369 O O . THR A 1 180 ? 12.911 16.498 -14.494 1.00 43.41 180 THR A O 1
ATOM 1372 N N . GLU A 1 181 ? 12.616 16.564 -12.276 1.00 43.28 181 GLU A N 1
ATOM 1373 C CA . GLU A 1 181 ? 13.935 17.140 -11.985 1.00 43.28 181 GLU A CA 1
ATOM 1374 C C . GLU A 1 181 ? 15.100 16.151 -12.162 1.00 43.28 181 GLU A C 1
ATOM 1376 O O . GLU A 1 181 ? 16.161 16.558 -12.637 1.00 43.28 181 GLU A O 1
ATOM 1381 N N . ILE A 1 182 ? 14.940 14.857 -11.859 1.00 46.09 182 ILE A N 1
ATOM 1382 C CA . ILE A 1 182 ? 16.002 13.856 -12.088 1.00 46.09 182 ILE A CA 1
ATOM 1383 C C . ILE A 1 182 ? 16.216 13.618 -13.595 1.00 46.09 182 ILE A C 1
ATOM 1385 O O . ILE A 1 182 ? 17.358 13.563 -14.045 1.00 46.09 182 ILE A O 1
ATOM 1389 N N . GLY A 1 183 ? 15.149 13.555 -14.399 1.00 41.47 183 GLY A N 1
ATOM 1390 C CA . GLY A 1 183 ? 15.249 13.401 -15.859 1.00 41.47 183 GLY A CA 1
ATOM 1391 C C . GLY A 1 183 ? 15.789 14.640 -16.590 1.00 41.47 183 GLY A C 1
ATOM 1392 O O . GLY A 1 183 ? 16.515 14.515 -17.578 1.00 41.47 183 GLY A O 1
ATOM 1393 N N . LEU A 1 184 ? 15.475 15.845 -16.097 1.00 43.72 184 LEU A N 1
ATOM 1394 C CA . LEU A 1 184 ? 15.923 17.106 -16.704 1.00 43.72 184 LEU A CA 1
ATOM 1395 C C . LEU A 1 184 ? 17.301 17.567 -16.205 1.00 43.72 184 LEU A C 1
ATOM 1397 O O . LEU A 1 184 ? 18.073 18.120 -16.991 1.00 43.72 184 LEU A O 1
ATOM 1401 N N . SER A 1 185 ? 17.646 17.347 -14.930 1.00 39.53 185 SER A N 1
ATOM 1402 C CA . SER A 1 185 ? 18.915 17.851 -14.380 1.00 39.53 185 SER A CA 1
ATOM 1403 C C . SER A 1 185 ? 20.128 17.083 -14.905 1.00 39.53 185 SER A C 1
ATOM 1405 O O . SER A 1 185 ? 21.110 17.726 -15.277 1.00 39.53 185 SER A O 1
ATOM 1407 N N . VAL A 1 186 ? 20.035 15.754 -15.064 1.00 44.12 186 VAL A N 1
ATOM 1408 C CA . VAL A 1 186 ? 21.134 14.915 -15.586 1.00 44.12 186 VAL A CA 1
ATOM 1409 C C . VAL A 1 186 ? 21.480 15.267 -17.043 1.00 44.12 186 VAL A C 1
ATOM 1411 O O . VAL A 1 186 ? 22.645 15.218 -17.428 1.00 44.12 186 VAL A O 1
ATOM 1414 N N . ASN A 1 187 ? 20.506 15.727 -17.838 1.00 46.12 187 ASN A N 1
ATOM 1415 C CA . ASN A 1 187 ? 20.710 16.082 -19.249 1.00 46.12 187 ASN A CA 1
ATOM 1416 C C . ASN A 1 187 ? 21.107 17.547 -19.498 1.00 46.12 187 ASN A C 1
ATOM 1418 O O . ASN A 1 187 ? 21.563 17.878 -20.590 1.00 46.12 187 ASN A O 1
ATOM 1422 N N . SER A 1 188 ? 20.973 18.439 -18.515 1.00 41.19 188 SER A N 1
ATOM 1423 C CA . SER A 1 188 ? 21.325 19.859 -18.697 1.00 41.19 188 SER A CA 1
ATOM 1424 C C . SER A 1 188 ? 22.836 20.152 -18.639 1.00 41.19 188 SER A C 1
ATOM 1426 O O . SER A 1 188 ? 23.244 21.259 -18.978 1.00 41.19 188 SER A O 1
ATOM 1428 N N . HIS A 1 189 ? 23.665 19.188 -18.214 1.00 42.34 189 HIS A N 1
ATOM 1429 C CA . HIS A 1 189 ? 25.108 19.369 -17.967 1.00 42.34 189 HIS A CA 1
ATOM 1430 C C . HIS A 1 189 ? 26.026 18.453 -18.806 1.00 42.34 189 HIS A C 1
ATOM 1432 O O . HIS A 1 189 ? 27.240 18.490 -18.631 1.00 42.34 189 HIS A O 1
ATOM 1438 N N . LEU A 1 190 ? 25.478 17.646 -19.725 1.00 40.19 190 LEU A N 1
ATOM 1439 C CA . LEU A 1 190 ? 26.241 16.702 -20.562 1.00 40.19 190 LEU A CA 1
ATOM 1440 C C . LEU A 1 190 ? 26.145 17.013 -22.069 1.00 40.19 190 LEU A C 1
ATOM 1442 O O . LEU A 1 190 ? 26.215 16.118 -22.908 1.00 40.19 190 LEU A O 1
ATOM 1446 N N . GLY A 1 191 ? 25.990 18.290 -22.428 1.00 31.55 191 GLY A N 1
ATOM 1447 C CA . GLY A 1 191 ? 26.231 18.746 -23.798 1.00 31.55 191 GLY A CA 1
ATOM 1448 C C . GLY A 1 191 ? 27.737 18.936 -24.034 1.00 31.55 191 GLY A C 1
ATOM 1449 O O . GLY A 1 191 ? 28.390 19.531 -23.175 1.00 31.55 191 GLY A O 1
ATOM 1450 N N . PRO A 1 192 ? 28.316 18.456 -25.149 1.00 39.28 192 PRO A N 1
ATOM 1451 C CA . PRO A 1 192 ? 29.731 18.665 -25.433 1.00 39.28 192 PRO A CA 1
ATOM 1452 C C . PRO A 1 192 ? 30.001 20.153 -25.712 1.00 39.28 192 PRO A C 1
ATOM 1454 O O . PRO A 1 192 ? 29.357 20.748 -26.578 1.00 39.28 192 PRO A O 1
ATOM 1457 N N . SER A 1 193 ? 30.950 20.738 -24.978 1.00 36.91 193 SER A N 1
ATOM 1458 C CA . SER A 1 193 ? 31.720 21.917 -25.400 1.00 36.91 193 SER A CA 1
ATOM 1459 C C . SER A 1 193 ? 32.919 21.482 -26.229 1.00 36.91 193 SER A C 1
ATOM 1461 O O . SER A 1 193 ? 33.606 20.552 -25.743 1.00 36.91 193 SER A O 1
#

pLDDT: mean 72.05, std 22.21, range [26.36, 96.5]

Secondary structure (DSSP, 8-state):
-----SSSS----TT--------SSSS------GGGTTT-TTTTSPPSSSS--HHHHTHHHHHHHHHHHHHHHHHHHHHHTTS---SSEEEGGGTEEE---TT--HHHHHHHHHHHHHHHHHHHHHHHHHHHHHTS-TTPPGGG-SSBTTB-TTHHHHHHHHHHSPPHHHHHHHHHHHHHHHHHHTTSS----

InterPro 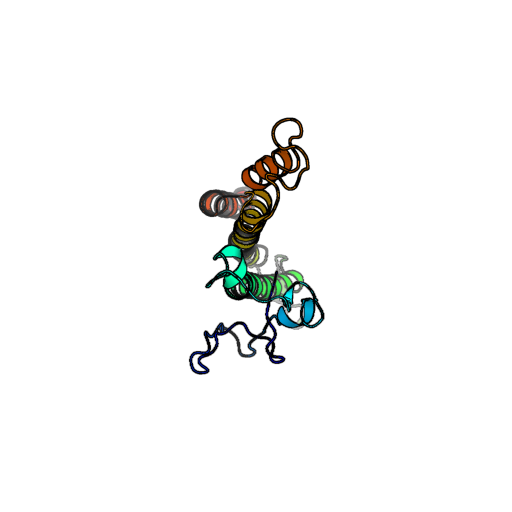domains:
  IPR001106 Aromatic amino acid lyase [PF00221] (6-165)
  IPR001106 Aromatic amino acid lyase [PTHR10362] (45-165)
  IPR008948 L-Aspartase-like [SSF48557] (4-167)

Foldseek 3Di:
DAPDPPVPQDDDDPPPDDDPDDDDDPDDDRDRPNVVCVPPPVNPDDDPDPDDDCLVSCCRVLVVVLVVLVVVLVVLVVVLVVDDQDPFDDDVVVRDTHGDHSVQCPSNLVSVLSNLLSVLSVLVSVLVVVCVQQVCPPPAHHLNDDPPPVDCRCVVVSVVSVVPRDDNVVSNVVSVVPSVCVNPVVPVPPDDD

Organism: NCBI:txid392033

Radius of gyration: 24.32 Å; chains: 1; bounding box: 63×43×71 Å

Sequence (193 aa):
MTFAADGNGYALTNDGNQLIRFTTGDNPVVTNLGALVDRSSIAAQQKQQVQDPYSFRCIPQVHGASKDVFENVLNVFLREINSVTDNPNIFPDEDLIVSGGNFHGQPLALHLDFLSIAMSEIGNISERRTYQLISGQRGLPLFLVKEAGLNSGFMIPQYTAAGIIPKPALLQVAGNICVTEIGLSVNSHLGPS